Protein AF-N1VBP5-F1 (afdb_monomer)

Sequence (187 aa):
MIRQETLDELWDFSDPKGSEQRLRAADTNRFALPADRSELATQIARALGMQGRHEEALDLLGRIDDGGEPVVLVRLLVERGRVLLAAGRAEEAMPLFEDAAHLAAESGLDYLAADAMQMAAASDPYAAAEWAESGLAVVARSSDPLVQRWAPGFHLLLGRAMEDVGEDEAAAEQFRLAGEADGGSGR

Mean predicted aligned error: 3.52 Å

Organism: NCBI:txid1246476

Radius of gyration: 16.8 Å; Cα contacts (8 Å, |Δi|>4): 260; chains: 1; bounding box: 41×36×44 Å

Foldseek 3Di:
DDDPVVLVVLDDLVCLPSSLVSLVVVLPPPPDDLQRNLLSLLSNLLSCLSVVVLVVSVVSLVPRDNVPPLVSQLSSLQSNLSSCVSVVNLVVSQVSLVVSLVSCVVVVVLLSNLVSLLSNLVSDLVCVQVSLVVLVVSLVPDPDLSSLLSQLSSLQSNLVSCVVVPNNVSSVVSNVRSVVSVVVNPD

InterPro domains:
  IPR011990 Tetratricopeptide-like helical domain superfamily [G3DSA:1.25.40.10] (12-185)
  IPR011990 Tetratricopeptide-like helical domain superfamily [SSF48452] (35-181)

Structure (mmCIF, N/CA/C/O backbone):
data_AF-N1VBP5-F1
#
_entry.id   AF-N1VBP5-F1
#
loop_
_atom_site.group_PDB
_atom_site.id
_atom_site.type_symbol
_atom_site.label_atom_id
_atom_site.label_alt_id
_atom_site.label_comp_id
_atom_site.label_asym_id
_atom_site.label_entity_id
_atom_site.label_seq_id
_atom_site.pdbx_PDB_ins_code
_atom_site.Cartn_x
_atom_site.Cartn_y
_atom_site.Cartn_z
_atom_site.occupancy
_atom_site.B_iso_or_equiv
_atom_site.auth_seq_id
_atom_site.auth_comp_id
_atom_site.auth_asym_id
_atom_site.auth_atom_id
_atom_site.pdbx_PDB_model_num
ATOM 1 N N . MET A 1 1 ? 16.774 -4.552 -5.773 1.00 87.12 1 MET A N 1
ATOM 2 C CA . MET A 1 1 ? 15.559 -4.034 -5.141 1.00 87.12 1 MET A CA 1
ATOM 3 C C . MET A 1 1 ? 15.581 -2.529 -5.258 1.00 87.12 1 MET A C 1
ATOM 5 O O . MET A 1 1 ? 16.525 -1.909 -4.760 1.00 87.12 1 MET A O 1
ATOM 9 N N . ILE A 1 2 ? 14.612 -1.956 -5.971 1.00 90.44 2 ILE A N 1
ATOM 10 C CA . ILE A 1 2 ? 14.524 -0.506 -6.145 1.00 90.44 2 ILE A CA 1
ATOM 11 C C . ILE A 1 2 ? 14.156 0.122 -4.798 1.00 90.44 2 ILE A C 1
ATOM 13 O O . ILE A 1 2 ? 13.349 -0.411 -4.038 1.00 90.44 2 ILE A O 1
ATOM 17 N N . ARG A 1 3 ? 14.796 1.241 -4.452 1.00 92.12 3 ARG A N 1
ATOM 18 C CA . ARG A 1 3 ? 14.491 1.930 -3.193 1.00 92.12 3 ARG A CA 1
ATOM 19 C C . ARG A 1 3 ? 13.128 2.608 -3.287 1.00 92.12 3 ARG A C 1
ATOM 21 O O . ARG A 1 3 ? 12.785 3.133 -4.348 1.00 92.12 3 ARG A O 1
ATOM 28 N N . GLN A 1 4 ? 12.393 2.650 -2.176 1.00 93.81 4 GLN A N 1
ATOM 29 C CA . GLN A 1 4 ? 11.068 3.268 -2.134 1.00 93.81 4 GLN A CA 1
ATOM 30 C C . GLN A 1 4 ? 11.113 4.744 -2.549 1.00 93.81 4 GLN A C 1
ATOM 32 O O . GLN A 1 4 ? 10.282 5.161 -3.344 1.00 93.81 4 GLN A O 1
ATOM 37 N N . GLU A 1 5 ? 12.131 5.509 -2.143 1.00 94.38 5 GLU A N 1
ATOM 38 C CA . GLU A 1 5 ? 12.245 6.925 -2.523 1.00 94.38 5 GLU A CA 1
ATOM 39 C C . GLU A 1 5 ? 12.382 7.112 -4.038 1.00 94.38 5 GLU A C 1
ATOM 41 O O . GLU A 1 5 ? 11.849 8.058 -4.606 1.00 94.38 5 GLU A O 1
ATOM 46 N N . THR A 1 6 ? 13.080 6.193 -4.713 1.00 94.00 6 THR A N 1
ATOM 47 C CA . THR A 1 6 ? 13.214 6.233 -6.175 1.00 94.00 6 THR A CA 1
ATOM 48 C C . THR A 1 6 ? 11.884 5.936 -6.863 1.00 94.00 6 THR A C 1
ATOM 50 O O . THR A 1 6 ? 11.619 6.496 -7.921 1.00 94.00 6 THR A O 1
ATOM 53 N N . LEU A 1 7 ? 11.033 5.086 -6.280 1.00 94.94 7 LEU A N 1
ATOM 54 C CA . LEU A 1 7 ? 9.668 4.905 -6.775 1.00 94.94 7 LEU A CA 1
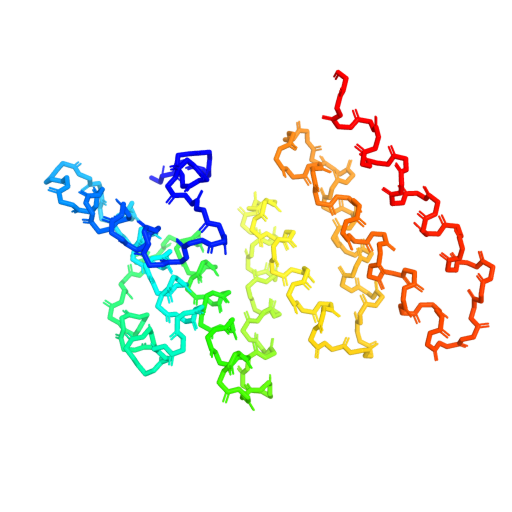ATOM 55 C C . LEU A 1 7 ? 8.815 6.150 -6.514 1.00 94.94 7 LEU A C 1
ATOM 57 O O . LEU A 1 7 ? 8.091 6.573 -7.412 1.00 94.94 7 LEU A O 1
ATOM 61 N N . ASP A 1 8 ? 8.931 6.761 -5.335 1.00 95.00 8 ASP A N 1
ATOM 62 C CA . ASP A 1 8 ? 8.177 7.964 -4.961 1.00 95.00 8 ASP A CA 1
ATOM 63 C C . ASP A 1 8 ? 8.462 9.140 -5.913 1.00 95.00 8 ASP A C 1
ATOM 65 O O . ASP A 1 8 ? 7.542 9.848 -6.318 1.00 95.00 8 ASP A O 1
ATOM 69 N N . GLU A 1 9 ? 9.713 9.311 -6.354 1.00 96.50 9 GLU A N 1
ATOM 70 C CA . GLU A 1 9 ? 10.111 10.322 -7.351 1.00 96.50 9 GLU A CA 1
ATOM 71 C C . GLU A 1 9 ? 9.430 10.139 -8.721 1.00 96.50 9 GLU A C 1
ATOM 73 O O . GLU A 1 9 ? 9.321 11.086 -9.505 1.00 96.50 9 GLU A O 1
ATOM 78 N N . LEU A 1 10 ? 8.968 8.925 -9.031 1.00 97.00 10 LEU A N 1
ATOM 79 C CA . LEU A 1 10 ? 8.276 8.613 -10.281 1.00 97.00 10 LEU A CA 1
ATOM 80 C C . LEU A 1 10 ? 6.768 8.852 -10.191 1.00 97.00 10 LEU A C 1
ATOM 82 O O . LEU A 1 10 ? 6.096 8.703 -11.215 1.00 97.00 10 LEU A O 1
ATOM 86 N N . TRP A 1 11 ? 6.241 9.260 -9.032 1.00 98.00 11 TRP A N 1
ATOM 87 C CA . TRP A 1 11 ? 4.812 9.432 -8.789 1.00 98.00 11 TRP A CA 1
ATOM 88 C C . TRP A 1 11 ? 4.358 10.893 -8.727 1.00 98.00 11 TRP A C 1
ATOM 90 O O . TRP A 1 11 ? 4.941 11.754 -8.082 1.00 98.00 11 TRP A O 1
ATOM 100 N N . ASP A 1 12 ? 3.225 11.131 -9.378 1.00 97.62 12 ASP A N 1
ATOM 101 C CA . ASP A 1 12 ? 2.310 12.243 -9.148 1.00 97.62 12 ASP A CA 1
ATOM 102 C C . ASP A 1 12 ? 0.904 11.636 -9.095 1.00 97.62 12 ASP A C 1
ATOM 104 O O . ASP A 1 12 ? 0.364 11.206 -10.117 1.00 97.62 12 ASP A O 1
ATOM 108 N N . PHE A 1 13 ? 0.320 11.551 -7.899 1.00 93.19 13 PHE A N 1
ATOM 109 C CA . PHE A 1 13 ? -0.996 10.935 -7.707 1.00 93.19 13 PHE A CA 1
ATOM 110 C C . PHE A 1 13 ? -2.142 11.752 -8.322 1.00 93.19 13 PHE A C 1
ATOM 112 O O . PHE A 1 13 ? -3.219 11.200 -8.545 1.00 93.19 13 PHE A O 1
ATOM 119 N N . SER A 1 14 ? -1.916 13.035 -8.632 1.00 97.12 14 SER A N 1
ATOM 120 C CA . SER A 1 14 ? -2.874 13.879 -9.356 1.00 97.12 14 SER A CA 1
ATOM 121 C C . SER A 1 14 ? -2.803 13.696 -10.878 1.00 97.12 14 SER A C 1
ATOM 123 O O . SER A 1 14 ? -3.774 13.985 -11.578 1.00 97.12 14 SER A O 1
ATOM 125 N N . ASP A 1 15 ? -1.698 13.134 -11.381 1.00 98.19 15 ASP A N 1
ATOM 126 C CA . ASP A 1 15 ? -1.502 12.751 -12.780 1.00 98.19 15 ASP A CA 1
ATOM 127 C C . ASP A 1 15 ? -1.050 11.279 -12.910 1.00 98.19 15 ASP A C 1
ATOM 129 O O . ASP A 1 15 ? 0.121 10.981 -13.199 1.00 98.19 15 ASP A O 1
ATOM 133 N N . PRO A 1 16 ? -1.977 10.312 -12.741 1.00 98.19 16 PRO A N 1
ATOM 134 C CA 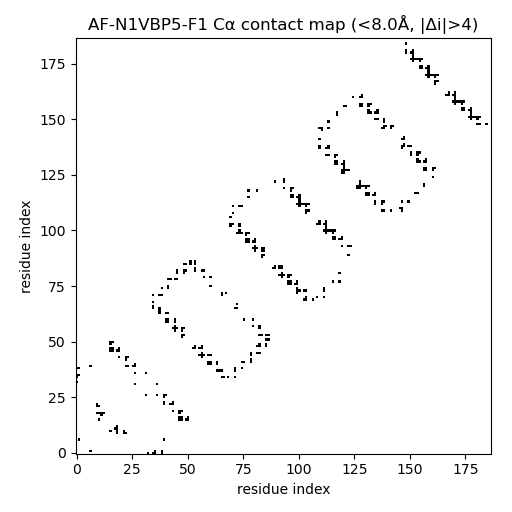. PRO A 1 16 ? -1.666 8.894 -12.914 1.00 98.19 16 PRO A CA 1
ATOM 135 C C . PRO A 1 16 ? -1.129 8.556 -14.310 1.00 98.19 16 PRO A C 1
ATOM 137 O O . PRO A 1 16 ? -0.300 7.659 -14.459 1.00 98.19 16 PRO A O 1
ATOM 140 N N . LYS A 1 17 ? -1.561 9.292 -15.342 1.00 98.56 17 LYS A N 1
ATOM 141 C CA . LYS A 1 17 ? -1.129 9.072 -16.725 1.00 98.56 17 LYS A CA 1
ATOM 142 C C . LYS A 1 17 ? 0.320 9.510 -16.941 1.00 98.56 17 LYS A C 1
ATOM 144 O O . LYS A 1 17 ? 1.087 8.779 -17.568 1.00 98.56 17 LYS A O 1
ATOM 149 N N . GLY A 1 18 ? 0.716 10.676 -16.436 1.00 98.44 18 GLY A N 1
ATOM 150 C CA . GLY A 1 18 ? 2.113 11.114 -16.466 1.00 98.44 18 GLY A CA 1
ATOM 151 C C . GLY A 1 18 ? 3.017 10.215 -15.625 1.00 98.44 18 GLY A C 1
ATOM 152 O O . GLY A 1 18 ? 4.141 9.919 -16.036 1.00 98.44 18 GLY A O 1
ATOM 153 N N . SER A 1 19 ? 2.513 9.708 -14.499 1.00 98.44 19 SER A N 1
ATOM 154 C CA . SER A 1 19 ? 3.231 8.736 -13.666 1.00 98.44 19 SER A CA 1
ATOM 155 C C . SER A 1 19 ? 3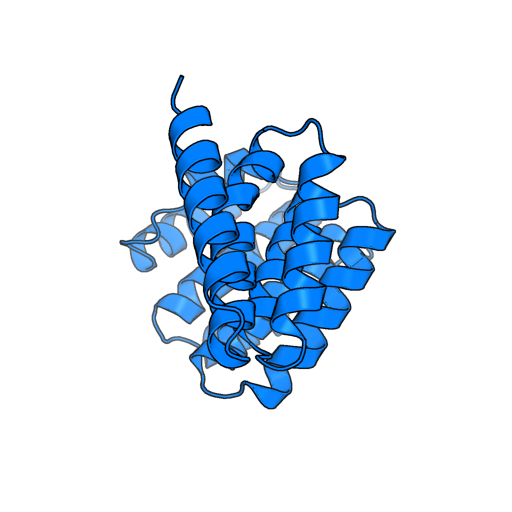.468 7.416 -14.393 1.00 98.44 19 SER A C 1
ATOM 157 O O . SER A 1 19 ? 4.601 6.943 -14.429 1.00 98.44 19 SER A O 1
ATOM 159 N N . GLU A 1 20 ? 2.460 6.876 -15.088 1.00 98.38 20 GLU A N 1
ATOM 160 C CA . GLU A 1 20 ? 2.638 5.701 -15.952 1.00 98.38 20 GLU A CA 1
ATOM 161 C C . GLU A 1 20 ? 3.760 5.920 -16.981 1.00 98.38 20 GLU A C 1
ATOM 163 O O . GLU A 1 20 ? 4.611 5.051 -17.168 1.00 98.38 20 GLU A O 1
ATOM 168 N N . GLN A 1 21 ? 3.796 7.085 -17.638 1.00 98.06 21 GLN A N 1
ATOM 169 C CA . GLN A 1 21 ? 4.827 7.394 -18.634 1.00 98.06 21 GLN A CA 1
ATOM 170 C C . GLN A 1 21 ? 6.233 7.425 -18.023 1.00 98.06 21 GLN A C 1
ATOM 172 O O . GLN A 1 21 ? 7.157 6.854 -18.604 1.00 98.06 21 GLN A O 1
ATOM 177 N N . ARG A 1 22 ? 6.397 8.047 -16.847 1.00 97.56 22 ARG A N 1
ATOM 178 C CA . ARG A 1 22 ? 7.673 8.081 -16.110 1.00 97.56 22 ARG A CA 1
ATOM 179 C C . ARG A 1 22 ? 8.125 6.681 -15.694 1.00 97.56 22 ARG A C 1
ATOM 181 O O . ARG A 1 22 ? 9.275 6.321 -15.935 1.00 97.56 22 ARG A O 1
ATOM 188 N N . LEU A 1 23 ? 7.215 5.875 -15.147 1.00 97.00 23 LEU A N 1
ATOM 189 C CA . LEU A 1 23 ? 7.488 4.498 -14.728 1.00 97.00 23 LEU A CA 1
ATOM 190 C C . LEU A 1 23 ? 7.900 3.611 -15.914 1.00 97.00 23 LEU A C 1
ATOM 192 O O . LEU A 1 23 ? 8.916 2.921 -15.849 1.00 97.00 23 LEU A O 1
ATOM 196 N N . ARG A 1 24 ? 7.176 3.682 -17.040 1.00 96.06 24 ARG A N 1
ATOM 197 C CA . ARG A 1 24 ? 7.541 2.951 -18.268 1.00 96.06 24 ARG A CA 1
ATOM 198 C C . ARG A 1 24 ? 8.878 3.406 -18.844 1.00 96.06 24 ARG A C 1
ATOM 200 O O . ARG A 1 24 ? 9.618 2.583 -19.372 1.00 96.06 24 ARG A O 1
ATOM 207 N N . ALA A 1 25 ? 9.202 4.695 -18.751 1.00 94.19 25 ALA A N 1
ATOM 208 C CA . ALA A 1 25 ? 10.506 5.192 -19.174 1.00 94.19 25 ALA A CA 1
ATOM 209 C C . ALA A 1 25 ? 11.635 4.619 -18.299 1.00 94.19 25 ALA A C 1
ATOM 211 O O . ALA A 1 25 ? 12.661 4.202 -18.839 1.00 94.19 25 ALA A O 1
ATOM 212 N N . ALA A 1 26 ? 11.436 4.527 -16.980 1.00 91.56 26 ALA A N 1
ATOM 213 C CA . ALA A 1 26 ? 12.402 3.922 -16.060 1.00 91.56 26 ALA A CA 1
ATOM 214 C C . ALA A 1 26 ? 12.642 2.424 -16.346 1.00 91.56 26 ALA A C 1
ATOM 216 O O . ALA A 1 26 ? 13.784 1.962 -16.277 1.00 91.56 26 ALA A O 1
ATOM 217 N N . ASP A 1 27 ? 11.606 1.690 -16.765 1.00 87.69 27 ASP A N 1
ATOM 218 C CA . ASP A 1 27 ? 11.688 0.263 -17.125 1.00 87.69 27 ASP A CA 1
ATOM 219 C C . ASP A 1 27 ? 12.519 -0.012 -18.401 1.00 87.69 27 ASP A C 1
ATOM 221 O O . ASP A 1 27 ? 12.976 -1.126 -18.652 1.00 87.69 27 ASP A O 1
ATOM 225 N N . THR A 1 28 ? 12.837 1.016 -19.198 1.00 86.19 28 THR A N 1
ATOM 226 C CA . THR A 1 28 ? 13.721 0.854 -20.371 1.00 86.19 28 THR A CA 1
ATOM 227 C C . THR A 1 28 ? 15.200 0.657 -20.013 1.00 86.19 28 THR A C 1
ATOM 229 O O . THR A 1 28 ? 16.034 0.408 -20.894 1.00 86.19 28 THR A O 1
ATOM 232 N N . ASN A 1 29 ? 15.562 0.736 -18.727 1.00 81.00 29 ASN A N 1
ATOM 233 C CA . ASN A 1 29 ? 16.928 0.513 -18.277 1.00 81.00 29 ASN A CA 1
ATOM 234 C C . ASN A 1 29 ? 17.346 -0.959 -18.449 1.00 81.00 29 ASN A C 1
ATOM 236 O O . ASN A 1 29 ? 17.064 -1.838 -17.630 1.00 81.00 29 ASN A O 1
ATOM 240 N N . ARG A 1 30 ? 18.128 -1.223 -19.502 1.00 73.25 30 ARG A N 1
ATOM 241 C CA . ARG A 1 30 ? 18.645 -2.564 -19.823 1.00 73.25 30 ARG A CA 1
ATOM 242 C C . ARG A 1 30 ? 19.507 -3.200 -18.726 1.00 73.25 30 ARG A C 1
ATOM 244 O O . ARG A 1 30 ? 19.705 -4.408 -18.772 1.00 73.25 30 ARG A O 1
ATOM 251 N N . PHE A 1 31 ? 20.019 -2.410 -17.782 1.00 77.50 31 PHE A N 1
ATOM 252 C CA . PHE A 1 31 ? 20.864 -2.879 -16.682 1.00 77.50 31 PHE A CA 1
ATOM 253 C C . PHE A 1 31 ? 20.102 -3.093 -15.368 1.00 77.50 31 PHE A C 1
ATOM 255 O O . PHE A 1 31 ? 20.720 -3.508 -14.391 1.00 77.50 31 PHE A O 1
ATOM 262 N N . ALA A 1 32 ? 18.794 -2.815 -15.328 1.00 81.69 32 ALA A N 1
ATOM 263 C CA . ALA A 1 32 ? 17.973 -3.093 -14.155 1.00 81.69 32 ALA A CA 1
ATOM 264 C C . ALA A 1 32 ? 17.955 -4.597 -13.843 1.00 81.69 32 ALA A C 1
ATOM 266 O O . ALA A 1 32 ? 17.882 -5.426 -14.760 1.00 81.69 32 ALA A O 1
ATOM 267 N N . LEU A 1 33 ? 18.013 -4.934 -12.553 1.00 88.19 33 LEU A N 1
ATOM 268 C CA . LEU A 1 33 ? 17.871 -6.313 -12.096 1.00 88.19 33 LEU A CA 1
ATOM 269 C C . LEU A 1 33 ? 16.437 -6.807 -12.361 1.00 88.19 33 LEU A C 1
ATOM 271 O O . LEU A 1 33 ? 15.516 -5.988 -12.389 1.00 88.19 33 LEU A O 1
ATOM 275 N N . PRO A 1 34 ? 16.213 -8.125 -12.523 1.00 90.25 34 PRO A N 1
ATOM 276 C CA . PRO A 1 34 ? 14.870 -8.669 -12.736 1.00 90.25 34 PRO A CA 1
ATOM 277 C C . PRO A 1 34 ? 13.856 -8.221 -11.674 1.00 90.25 34 PRO A C 1
ATOM 279 O O . PRO A 1 34 ? 12.788 -7.740 -12.035 1.00 90.25 34 PRO A O 1
ATOM 282 N N . ALA A 1 35 ? 14.227 -8.273 -10.390 1.00 92.19 35 ALA A N 1
ATOM 283 C CA . ALA A 1 35 ? 13.363 -7.831 -9.295 1.00 92.19 35 ALA A CA 1
ATOM 284 C C . ALA A 1 35 ? 12.993 -6.338 -9.396 1.00 92.19 35 ALA A C 1
ATOM 286 O O . ALA A 1 35 ? 11.830 -5.993 -9.226 1.00 92.19 35 ALA A O 1
ATOM 287 N N . ASP A 1 36 ? 13.939 -5.466 -9.772 1.00 93.56 36 ASP A N 1
ATOM 288 C CA . ASP A 1 36 ? 13.666 -4.029 -9.942 1.00 93.56 36 ASP A CA 1
ATOM 289 C C . ASP A 1 36 ? 12.632 -3.787 -11.053 1.00 93.56 36 ASP A C 1
ATOM 291 O O . ASP A 1 36 ? 11.769 -2.917 -10.929 1.00 93.56 36 ASP A O 1
ATOM 295 N N . ARG A 1 37 ? 12.695 -4.572 -12.140 1.00 94.19 37 ARG A N 1
ATOM 296 C CA . ARG A 1 37 ? 11.695 -4.514 -13.218 1.00 94.19 37 ARG A CA 1
ATOM 297 C C . ARG A 1 37 ? 10.335 -5.010 -12.750 1.00 94.19 37 ARG A C 1
ATOM 299 O O . ARG A 1 37 ? 9.329 -4.383 -13.067 1.00 94.19 37 ARG A O 1
ATOM 306 N N . SER A 1 38 ? 10.297 -6.100 -11.985 1.00 96.50 38 SER A N 1
ATOM 307 C CA . SER A 1 38 ? 9.049 -6.614 -11.418 1.00 96.50 38 SER A CA 1
ATOM 308 C C . SER A 1 38 ? 8.394 -5.590 -10.487 1.00 96.50 38 SER A C 1
ATOM 310 O O . SER A 1 38 ? 7.196 -5.343 -10.605 1.00 96.50 38 SER A O 1
ATOM 312 N N . GLU A 1 39 ? 9.166 -4.917 -9.630 1.00 96.81 39 GLU A N 1
ATOM 313 C CA . GLU A 1 39 ? 8.654 -3.832 -8.784 1.00 96.81 39 GLU A CA 1
ATOM 314 C C . GLU A 1 39 ? 8.160 -2.627 -9.591 1.00 96.81 39 GLU A C 1
ATOM 316 O O . GLU A 1 39 ? 7.081 -2.107 -9.314 1.00 96.81 39 GLU A O 1
ATOM 321 N N . LEU A 1 40 ? 8.895 -2.187 -10.619 1.00 96.81 40 LEU A N 1
ATOM 322 C CA . LEU A 1 40 ? 8.427 -1.120 -11.513 1.00 96.81 40 LEU A CA 1
ATOM 323 C C . LEU A 1 40 ? 7.122 -1.511 -12.219 1.00 96.81 40 LEU A C 1
ATOM 325 O O . LEU A 1 40 ? 6.214 -0.687 -12.345 1.00 96.81 40 LEU A O 1
ATOM 329 N N . ALA A 1 41 ? 6.993 -2.769 -12.638 1.00 97.75 41 ALA A N 1
ATOM 330 C CA . ALA A 1 41 ? 5.790 -3.275 -13.282 1.00 97.75 41 ALA A CA 1
ATOM 331 C C . ALA A 1 41 ? 4.566 -3.259 -12.347 1.00 97.75 41 ALA A C 1
ATOM 333 O O . ALA A 1 41 ? 3.470 -2.936 -12.814 1.00 97.75 41 ALA A O 1
ATOM 334 N N . THR A 1 42 ? 4.726 -3.509 -11.037 1.00 98.38 42 THR A N 1
ATOM 335 C CA . THR A 1 42 ? 3.607 -3.351 -10.084 1.00 98.38 42 THR A CA 1
ATOM 336 C C . THR A 1 42 ? 3.157 -1.891 -9.992 1.00 98.38 42 THR A C 1
ATOM 338 O O . THR A 1 42 ? 1.959 -1.608 -10.007 1.00 98.38 42 THR A O 1
ATOM 341 N N . GLN A 1 43 ? 4.098 -0.942 -10.005 1.00 98.25 43 GLN A N 1
ATOM 342 C CA . GLN A 1 43 ? 3.777 0.488 -9.976 1.00 98.25 43 GLN A CA 1
ATOM 343 C C . GLN A 1 43 ? 3.102 0.961 -11.271 1.00 98.25 43 GLN A C 1
ATOM 345 O O . GLN A 1 43 ? 2.157 1.750 -11.226 1.00 98.25 43 GLN A O 1
ATOM 350 N N . ILE A 1 44 ? 3.513 0.436 -12.431 1.00 98.50 44 ILE A N 1
ATOM 351 C CA . ILE A 1 44 ? 2.815 0.680 -13.703 1.00 98.50 44 ILE A CA 1
ATOM 352 C C . ILE A 1 44 ? 1.366 0.184 -13.606 1.00 98.50 44 ILE A C 1
ATOM 354 O O . ILE A 1 44 ? 0.448 0.906 -13.992 1.00 98.50 44 ILE A O 1
ATOM 358 N N . ALA A 1 45 ? 1.138 -1.010 -13.053 1.00 98.62 45 ALA A N 1
ATOM 359 C CA . ALA A 1 45 ? -0.211 -1.540 -12.867 1.00 98.62 45 ALA A CA 1
ATOM 360 C C . ALA A 1 45 ? -1.067 -0.672 -11.933 1.00 98.62 45 ALA A C 1
ATOM 362 O O . ALA A 1 45 ? -2.231 -0.415 -12.245 1.00 98.62 45 ALA A O 1
ATOM 363 N N . ARG A 1 46 ? -0.494 -0.140 -10.846 1.00 98.31 46 ARG A N 1
ATOM 364 C CA . ARG A 1 46 ? -1.177 0.835 -9.981 1.00 98.31 46 ARG A CA 1
ATOM 365 C C . ARG A 1 46 ? -1.633 2.063 -10.769 1.00 98.31 46 ARG A C 1
ATOM 367 O O . ARG A 1 46 ? -2.787 2.477 -10.659 1.00 98.31 46 ARG A O 1
ATOM 374 N N . ALA A 1 47 ? -0.752 2.619 -11.603 1.00 98.56 47 ALA A N 1
ATOM 375 C CA . ALA A 1 47 ? -1.053 3.803 -12.407 1.00 98.56 47 ALA A CA 1
ATOM 376 C C . ALA A 1 47 ? -2.151 3.529 -13.446 1.00 98.56 47 ALA A C 1
ATOM 378 O O . ALA A 1 47 ? -2.998 4.386 -13.696 1.00 98.56 47 ALA A O 1
ATOM 379 N N . LEU A 1 48 ? -2.162 2.328 -14.031 1.00 98.69 48 LEU A N 1
ATOM 380 C CA . LEU A 1 48 ? -3.229 1.859 -14.918 1.00 98.69 48 LEU A CA 1
ATOM 381 C C . LEU A 1 48 ? -4.567 1.733 -14.175 1.00 98.69 48 LEU A C 1
ATOM 383 O O . LEU A 1 48 ? -5.589 2.215 -14.666 1.00 98.69 48 LEU A O 1
ATOM 387 N N . GLY A 1 49 ? -4.556 1.144 -12.976 1.00 98.19 49 GLY A N 1
ATOM 388 C CA . GLY A 1 49 ? -5.736 1.007 -12.125 1.00 98.19 49 GLY A CA 1
ATOM 389 C C . GLY A 1 49 ? -6.376 2.354 -11.791 1.00 98.19 49 GLY A C 1
ATOM 390 O O . GLY A 1 49 ? -7.570 2.534 -11.998 1.00 98.19 49 GLY A O 1
ATOM 391 N N . MET A 1 50 ? -5.572 3.343 -11.392 1.00 97.62 50 MET A N 1
ATOM 392 C CA . MET A 1 50 ? -6.045 4.710 -11.122 1.00 97.62 50 MET A CA 1
ATOM 393 C C . MET A 1 50 ? -6.634 5.419 -12.356 1.00 97.62 50 MET A C 1
ATOM 395 O O . MET A 1 50 ? -7.411 6.358 -12.212 1.00 97.62 50 MET A O 1
ATOM 399 N N . GLN A 1 51 ? -6.287 4.981 -13.570 1.00 98.25 51 GLN A N 1
ATOM 400 C CA . GLN A 1 51 ? -6.872 5.475 -14.824 1.00 98.25 51 GLN A CA 1
ATOM 401 C C . GLN A 1 51 ? -8.154 4.724 -15.232 1.00 98.25 51 GLN A C 1
ATOM 403 O O . GLN A 1 51 ? -8.680 4.968 -16.318 1.00 98.25 51 GLN A O 1
ATOM 408 N N . GLY A 1 52 ? -8.639 3.780 -14.420 1.00 98.00 52 GLY A N 1
ATOM 409 C CA . GLY A 1 52 ? -9.779 2.924 -14.755 1.00 98.00 52 GLY A CA 1
ATOM 410 C C . GLY A 1 52 ? -9.447 1.785 -15.727 1.00 98.00 52 GLY A C 1
ATOM 411 O O . GLY A 1 52 ? -10.343 1.067 -16.168 1.00 98.00 52 GLY A O 1
ATOM 412 N N . ARG A 1 53 ? -8.167 1.583 -16.076 1.00 98.62 53 ARG A N 1
ATOM 413 C CA . ARG A 1 53 ? -7.697 0.526 -16.995 1.00 98.62 53 ARG A CA 1
ATOM 414 C C . ARG A 1 53 ? -7.467 -0.781 -16.230 1.00 98.62 53 ARG A C 1
ATOM 416 O O . ARG A 1 53 ? -6.374 -1.342 -16.246 1.00 98.62 53 ARG A O 1
ATOM 423 N N . HIS A 1 54 ? -8.498 -1.245 -15.522 1.00 98.56 54 HIS A N 1
ATOM 424 C CA . HIS A 1 54 ? -8.388 -2.342 -14.554 1.00 98.56 54 HIS A CA 1
ATOM 425 C C . HIS A 1 54 ? -7.977 -3.675 -15.192 1.00 98.56 54 HIS A C 1
ATOM 427 O O . HIS A 1 54 ? -7.102 -4.352 -14.664 1.00 98.56 54 HIS A O 1
ATOM 433 N N . GLU A 1 55 ? -8.564 -4.042 -16.336 1.00 98.44 55 GLU A N 1
ATOM 434 C CA . GLU A 1 55 ? -8.224 -5.294 -17.031 1.00 98.44 55 GLU A CA 1
ATOM 435 C C . GLU A 1 55 ? -6.754 -5.316 -17.457 1.00 98.44 55 GLU A C 1
ATOM 437 O O . GLU A 1 55 ? -6.051 -6.283 -17.192 1.00 98.44 55 GLU A O 1
ATOM 442 N N . GLU A 1 56 ? -6.257 -4.216 -18.028 1.00 98.62 56 GLU A N 1
ATOM 443 C CA . GLU A 1 56 ? -4.853 -4.093 -18.428 1.00 98.62 56 GLU A CA 1
ATOM 444 C C . GLU A 1 56 ? -3.901 -4.174 -17.228 1.00 98.62 56 GLU A C 1
ATOM 446 O O . GLU A 1 56 ? -2.846 -4.805 -17.308 1.00 98.62 56 GLU A O 1
ATOM 451 N N . ALA A 1 57 ? -4.279 -3.555 -16.107 1.00 98.75 57 ALA A N 1
ATOM 452 C CA . ALA A 1 57 ? -3.514 -3.618 -14.870 1.00 98.75 57 ALA A CA 1
ATOM 453 C C . ALA A 1 57 ? -3.446 -5.052 -14.316 1.00 98.75 57 ALA A C 1
ATOM 455 O O . ALA A 1 57 ? -2.361 -5.519 -13.971 1.00 98.75 57 ALA A O 1
ATOM 456 N N . LEU A 1 58 ? -4.573 -5.773 -14.274 1.00 98.75 58 LEU A N 1
ATOM 457 C CA . LEU A 1 58 ? -4.623 -7.169 -13.822 1.00 98.75 58 LEU A CA 1
ATOM 458 C C . LEU A 1 58 ? -3.827 -8.097 -14.744 1.00 98.75 58 LEU A C 1
ATOM 460 O O . LEU A 1 58 ? -3.083 -8.947 -14.257 1.00 98.75 58 LEU A O 1
ATOM 464 N N . ASP A 1 59 ? -3.927 -7.897 -16.057 1.00 98.62 59 ASP A N 1
ATOM 465 C CA . ASP A 1 59 ? -3.150 -8.623 -17.062 1.00 98.62 59 ASP A CA 1
ATOM 466 C C . ASP A 1 59 ? -1.643 -8.427 -16.878 1.00 98.62 59 ASP A C 1
ATOM 468 O O . ASP A 1 59 ? -0.869 -9.379 -16.993 1.00 98.62 59 ASP A O 1
ATOM 472 N N . LEU A 1 60 ? -1.211 -7.192 -16.603 1.00 98.50 60 LEU A N 1
ATOM 473 C CA . LEU A 1 60 ? 0.187 -6.891 -16.314 1.00 98.50 60 LEU A CA 1
ATOM 474 C C . LEU A 1 60 ? 0.632 -7.587 -15.024 1.00 98.50 60 LEU A C 1
ATOM 476 O O . LEU A 1 60 ? 1.624 -8.312 -15.046 1.00 98.50 60 LEU A O 1
ATOM 480 N N . LEU A 1 61 ? -0.130 -7.439 -13.936 1.00 98.62 61 LEU A N 1
ATOM 481 C CA . LEU A 1 61 ? 0.154 -8.077 -12.644 1.00 98.62 61 LEU A CA 1
ATOM 482 C C . LEU A 1 61 ? 0.176 -9.608 -12.730 1.00 98.62 61 LEU A C 1
ATOM 484 O O . LEU A 1 61 ? 0.866 -10.251 -11.949 1.00 98.62 61 LEU A O 1
ATOM 488 N N . GLY A 1 62 ? -0.587 -10.211 -13.642 1.00 98.19 62 GLY A N 1
ATOM 489 C CA . GLY A 1 62 ? -0.601 -11.658 -13.869 1.00 98.19 62 GLY A CA 1
ATOM 490 C C . GLY A 1 62 ? 0.640 -12.200 -14.587 1.00 98.19 62 GLY A C 1
ATOM 491 O O . GLY A 1 62 ? 0.850 -13.410 -14.590 1.00 98.19 62 GLY A O 1
ATOM 492 N N . ARG A 1 63 ? 1.455 -11.332 -15.201 1.00 97.50 63 ARG A N 1
ATOM 493 C CA . ARG A 1 63 ? 2.669 -11.711 -15.950 1.00 97.50 63 ARG A CA 1
ATOM 494 C C . ARG A 1 63 ? 3.967 -11.443 -15.192 1.00 97.50 63 ARG A C 1
ATOM 496 O O . ARG A 1 63 ? 5.028 -11.809 -15.690 1.00 97.50 63 ARG A O 1
ATOM 503 N N . ILE A 1 64 ? 3.898 -10.763 -14.051 1.00 97.56 64 ILE A N 1
ATOM 504 C CA . ILE A 1 64 ? 5.076 -10.454 -13.243 1.00 97.56 64 ILE A CA 1
ATOM 505 C C . ILE A 1 64 ? 5.528 -11.728 -12.528 1.00 97.56 64 ILE A C 1
ATOM 507 O O . ILE A 1 64 ? 4.729 -12.401 -11.883 1.00 97.56 64 ILE A O 1
ATOM 511 N N . ASP A 1 65 ? 6.817 -12.024 -12.651 1.00 94.81 65 ASP A N 1
ATOM 512 C CA . ASP A 1 65 ? 7.504 -13.058 -11.884 1.00 94.81 65 ASP A CA 1
ATOM 513 C C . ASP A 1 65 ? 8.092 -12.419 -10.621 1.00 94.81 65 ASP A C 1
ATOM 515 O O . ASP A 1 65 ? 8.842 -11.437 -10.709 1.00 94.81 65 ASP A O 1
ATOM 519 N N . ASP A 1 66 ? 7.726 -12.939 -9.449 1.00 92.62 66 ASP A N 1
ATOM 520 C CA . ASP A 1 66 ? 8.282 -12.489 -8.174 1.00 92.62 66 ASP A CA 1
ATOM 521 C C . ASP A 1 66 ? 9.698 -13.018 -7.926 1.00 92.62 66 ASP A C 1
ATOM 523 O O . ASP A 1 66 ? 10.423 -12.454 -7.109 1.00 92.62 66 ASP A O 1
ATOM 527 N N . GLY A 1 67 ? 10.126 -14.060 -8.648 1.00 92.25 67 GLY A N 1
ATOM 528 C CA . GLY A 1 67 ? 11.471 -14.620 -8.537 1.00 92.25 67 GLY A CA 1
ATOM 529 C C . GLY A 1 67 ? 11.812 -15.168 -7.147 1.00 92.25 67 GLY A C 1
ATOM 530 O O . GLY A 1 67 ? 12.990 -15.386 -6.865 1.00 92.25 67 GLY A O 1
ATOM 531 N N . GLY A 1 68 ? 10.816 -15.382 -6.280 1.00 93.88 68 GLY A N 1
ATOM 532 C CA . GLY A 1 68 ? 10.998 -15.739 -4.876 1.00 93.88 68 GLY A CA 1
ATOM 533 C C . GLY A 1 68 ? 11.358 -14.562 -3.963 1.00 93.88 68 GLY A C 1
ATOM 534 O O . GLY A 1 68 ? 11.732 -14.798 -2.816 1.00 93.88 68 GLY A O 1
ATOM 535 N N . GLU A 1 69 ? 11.265 -13.316 -4.438 1.00 96.81 69 GLU A N 1
ATOM 536 C CA . GLU A 1 69 ? 11.570 -12.113 -3.660 1.00 96.81 69 GLU A CA 1
ATOM 537 C C . GLU A 1 69 ? 10.314 -11.630 -2.902 1.00 96.81 69 GLU A C 1
ATOM 539 O O . GLU A 1 69 ? 9.370 -11.136 -3.533 1.00 96.81 69 GLU A O 1
ATOM 544 N N . PRO A 1 70 ? 10.271 -11.695 -1.550 1.00 97.69 70 PRO A N 1
ATOM 545 C CA . PRO A 1 70 ? 9.054 -11.408 -0.775 1.00 97.69 70 PRO A CA 1
ATOM 546 C C . PRO A 1 70 ? 8.468 -10.023 -1.041 1.00 97.69 70 PRO A C 1
ATOM 548 O O . PRO A 1 70 ? 7.268 -9.832 -1.162 1.00 97.69 70 PRO A O 1
ATOM 551 N N . VAL A 1 71 ? 9.341 -9.046 -1.196 1.00 97.38 71 VAL A N 1
ATOM 552 C CA . VAL A 1 71 ? 9.046 -7.658 -1.538 1.00 97.38 71 VAL A CA 1
ATOM 553 C C . VAL A 1 71 ? 8.323 -7.477 -2.878 1.00 97.38 71 VAL A C 1
ATOM 555 O O . VAL A 1 71 ? 7.411 -6.652 -2.964 1.00 97.38 71 VAL A O 1
ATOM 558 N N . VAL A 1 72 ? 8.655 -8.264 -3.906 1.00 98.19 72 VAL A N 1
ATOM 559 C CA . VAL A 1 72 ? 7.919 -8.237 -5.178 1.00 98.19 72 VAL A CA 1
ATOM 560 C C . VAL A 1 72 ? 6.536 -8.849 -4.979 1.00 98.19 72 VAL A C 1
ATOM 562 O O . VAL A 1 72 ? 5.542 -8.263 -5.411 1.00 98.19 72 VAL A O 1
ATOM 565 N N . LEU A 1 73 ? 6.460 -9.982 -4.274 1.00 98.50 73 LEU A N 1
ATOM 566 C CA . LEU A 1 73 ? 5.201 -10.667 -3.988 1.00 98.50 73 LEU A CA 1
ATOM 567 C C . LEU A 1 73 ? 4.239 -9.797 -3.164 1.00 98.50 73 LEU A C 1
ATOM 569 O O . LEU A 1 73 ? 3.071 -9.669 -3.522 1.00 98.50 73 LEU A O 1
ATOM 573 N N . VAL A 1 74 ? 4.726 -9.123 -2.121 1.00 98.75 74 VAL A N 1
ATOM 574 C CA . VAL A 1 74 ? 3.924 -8.184 -1.324 1.00 98.75 74 VAL A CA 1
ATOM 575 C C . VAL A 1 74 ? 3.372 -7.065 -2.207 1.00 98.75 74 VAL A C 1
ATOM 577 O O . VAL A 1 74 ? 2.169 -6.812 -2.190 1.00 98.75 74 VAL A O 1
ATOM 580 N N . ARG A 1 75 ? 4.206 -6.426 -3.042 1.00 98.50 75 ARG A N 1
ATOM 581 C CA . ARG A 1 75 ? 3.719 -5.395 -3.974 1.00 98.50 75 ARG A CA 1
ATOM 582 C C . ARG A 1 75 ? 2.683 -5.955 -4.950 1.00 98.50 75 ARG A C 1
ATOM 584 O O . ARG A 1 75 ? 1.697 -5.283 -5.225 1.00 98.50 75 ARG A O 1
ATOM 591 N N . LEU A 1 76 ? 2.871 -7.171 -5.463 1.00 98.62 76 LEU A N 1
ATOM 592 C CA . LEU A 1 76 ? 1.894 -7.806 -6.352 1.00 98.62 76 LEU A CA 1
ATOM 593 C C . LEU A 1 76 ? 0.529 -7.959 -5.690 1.00 98.62 76 LEU A C 1
ATOM 595 O O . LEU A 1 76 ? -0.481 -7.616 -6.305 1.00 98.62 76 LEU A O 1
ATOM 599 N N . LEU A 1 77 ? 0.508 -8.458 -4.455 1.00 98.81 77 LEU A N 1
ATOM 600 C CA . LEU A 1 77 ? -0.715 -8.652 -3.684 1.00 98.81 77 LEU A CA 1
ATOM 601 C C . LEU A 1 77 ? -1.422 -7.316 -3.434 1.00 98.81 77 LEU A C 1
ATOM 603 O O . LEU A 1 77 ? -2.596 -7.177 -3.783 1.00 98.81 77 LEU A O 1
ATOM 607 N N . VAL A 1 78 ? -0.697 -6.308 -2.937 1.00 98.69 78 VAL A N 1
ATOM 608 C CA . VAL A 1 78 ? -1.276 -4.988 -2.648 1.00 98.69 78 VAL A CA 1
ATOM 609 C C . VAL A 1 78 ? -1.801 -4.317 -3.919 1.00 98.69 78 VAL A C 1
ATOM 611 O O . VAL A 1 78 ? -2.942 -3.854 -3.943 1.00 98.69 78 VAL A O 1
ATOM 614 N N . GLU A 1 79 ? -1.020 -4.266 -5.002 1.00 98.75 79 GLU A N 1
ATOM 615 C CA . GLU A 1 79 ? -1.469 -3.585 -6.222 1.00 98.75 79 GLU A CA 1
ATOM 616 C C . GLU A 1 79 ? -2.614 -4.335 -6.914 1.00 98.75 79 GLU A C 1
ATOM 618 O O . GLU A 1 79 ? -3.536 -3.704 -7.438 1.00 98.75 79 GLU A O 1
ATOM 623 N N . ARG A 1 80 ? -2.631 -5.674 -6.862 1.00 98.81 80 ARG A N 1
ATOM 624 C CA . ARG A 1 80 ? -3.778 -6.461 -7.336 1.00 98.81 80 ARG A CA 1
ATOM 625 C C . ARG A 1 80 ? -5.024 -6.166 -6.510 1.00 98.81 80 ARG A C 1
ATOM 627 O O . ARG A 1 80 ? -6.076 -5.921 -7.100 1.00 98.81 80 ARG A O 1
ATOM 634 N N . GLY A 1 81 ? -4.898 -6.118 -5.185 1.00 98.56 81 GLY A N 1
ATOM 635 C CA . GLY A 1 81 ? -5.982 -5.722 -4.290 1.00 98.56 81 GLY A CA 1
ATOM 636 C C . GLY A 1 81 ? -6.520 -4.330 -4.626 1.00 98.56 81 GLY A C 1
ATOM 637 O O . GLY A 1 81 ? -7.725 -4.167 -4.800 1.00 98.56 81 GLY A O 1
ATOM 638 N N . ARG A 1 82 ? -5.650 -3.329 -4.830 1.00 98.38 82 ARG A N 1
ATOM 639 C CA . ARG A 1 82 ? -6.074 -1.967 -5.216 1.00 98.38 82 ARG A CA 1
ATOM 640 C C . ARG A 1 82 ? -6.855 -1.933 -6.520 1.00 98.38 82 ARG A C 1
ATOM 642 O O . ARG A 1 82 ? -7.880 -1.259 -6.597 1.00 98.38 82 ARG A O 1
ATOM 649 N N . VAL A 1 83 ? -6.381 -2.643 -7.543 1.00 98.50 83 VAL A N 1
ATOM 650 C CA . VAL A 1 83 ? -7.055 -2.689 -8.847 1.00 98.50 83 VAL A CA 1
ATOM 651 C C . VAL A 1 83 ? -8.416 -3.379 -8.735 1.00 98.50 83 VAL A C 1
ATOM 653 O O . VAL A 1 83 ? -9.387 -2.902 -9.318 1.00 98.50 83 VAL A O 1
ATOM 656 N N . LEU A 1 84 ? -8.511 -4.469 -7.968 1.00 98.25 84 LEU A N 1
ATOM 657 C CA . LEU A 1 84 ? -9.777 -5.163 -7.712 1.00 98.25 84 LEU A CA 1
ATOM 658 C C . LEU A 1 84 ? -10.760 -4.278 -6.943 1.00 98.25 84 LEU A C 1
ATOM 660 O O . LEU A 1 84 ? -11.921 -4.173 -7.340 1.00 98.25 84 LEU A O 1
ATOM 664 N N . LEU A 1 85 ? -10.291 -3.586 -5.905 1.00 96.69 85 LEU A N 1
ATOM 665 C CA . LEU A 1 85 ? -11.101 -2.653 -5.128 1.00 96.69 85 LEU A CA 1
ATOM 666 C C . LEU A 1 85 ? -11.639 -1.517 -6.012 1.00 96.69 85 LEU A C 1
ATOM 668 O O . LEU A 1 85 ? -12.841 -1.258 -6.014 1.00 96.69 85 LEU A O 1
ATOM 672 N N . ALA A 1 86 ? -10.783 -0.904 -6.837 1.00 95.50 86 ALA A N 1
ATOM 673 C CA . ALA A 1 86 ? -11.180 0.128 -7.800 1.00 95.50 86 ALA A CA 1
ATOM 674 C C . ALA A 1 86 ? -12.172 -0.387 -8.864 1.00 95.50 86 ALA A C 1
ATOM 676 O O . ALA A 1 86 ? -13.027 0.361 -9.338 1.00 95.50 86 ALA A O 1
ATOM 677 N N . ALA A 1 87 ? -12.105 -1.676 -9.202 1.00 96.06 87 ALA A N 1
ATOM 678 C CA . ALA A 1 87 ? -13.054 -2.348 -10.087 1.00 96.06 87 ALA A CA 1
ATOM 679 C C . ALA A 1 87 ? -14.364 -2.779 -9.391 1.00 96.06 87 ALA A C 1
ATOM 681 O O . ALA A 1 87 ? -15.196 -3.427 -10.027 1.00 96.06 87 ALA A O 1
ATOM 682 N N . GLY A 1 88 ? -14.562 -2.451 -8.108 1.00 95.19 88 GLY A N 1
ATOM 683 C CA . GLY A 1 88 ? -15.755 -2.818 -7.338 1.00 95.19 88 GLY A CA 1
ATOM 684 C C . GLY A 1 88 ? -15.772 -4.268 -6.840 1.00 95.19 88 GLY A C 1
ATOM 685 O O . GLY A 1 88 ? -16.829 -4.773 -6.473 1.00 95.19 88 GLY A O 1
ATOM 686 N N . ARG A 1 89 ? -14.621 -4.949 -6.824 1.00 96.75 89 ARG A N 1
ATOM 687 C CA . ARG A 1 89 ? -14.458 -6.361 -6.429 1.00 96.75 89 ARG A CA 1
ATOM 688 C C . ARG A 1 89 ? -13.829 -6.469 -5.036 1.00 96.75 89 ARG A C 1
ATOM 690 O O . ARG A 1 89 ? -12.797 -7.111 -4.858 1.00 96.75 89 ARG A O 1
ATOM 697 N N . ALA A 1 90 ? -14.435 -5.798 -4.056 1.00 94.00 90 ALA A N 1
ATOM 698 C CA . ALA A 1 90 ? -13.889 -5.670 -2.700 1.00 94.00 90 ALA A CA 1
ATOM 699 C C . ALA A 1 90 ? -13.677 -7.026 -1.998 1.00 94.00 90 ALA A C 1
ATOM 701 O O . ALA A 1 90 ? -12.632 -7.232 -1.388 1.00 94.00 90 ALA A O 1
ATOM 702 N N . GLU A 1 91 ? -14.611 -7.971 -2.157 1.00 94.56 91 GLU A N 1
ATOM 703 C CA . GLU A 1 91 ? -14.510 -9.319 -1.568 1.00 94.56 91 GLU A CA 1
ATOM 704 C C . GLU A 1 91 ? -13.266 -10.087 -2.048 1.00 94.56 91 GLU A C 1
ATOM 706 O O . GLU A 1 91 ? -12.673 -10.845 -1.289 1.00 94.56 91 GLU A O 1
ATOM 711 N N . GLU A 1 92 ? -12.834 -9.868 -3.293 1.00 96.75 92 GLU A N 1
ATOM 712 C CA . GLU A 1 92 ? -11.627 -10.497 -3.844 1.00 96.75 92 GLU A CA 1
ATOM 713 C C . GLU A 1 92 ? -10.347 -9.738 -3.478 1.00 96.75 92 GLU A C 1
ATOM 715 O O . GLU A 1 92 ? -9.267 -10.324 -3.449 1.00 96.75 92 GLU A O 1
ATOM 720 N N . ALA A 1 93 ? -10.453 -8.432 -3.219 1.00 97.56 93 ALA A N 1
ATOM 721 C CA . ALA A 1 93 ? -9.325 -7.599 -2.821 1.00 97.56 93 ALA A CA 1
ATOM 722 C C . ALA A 1 93 ? -8.891 -7.874 -1.376 1.00 97.56 93 ALA A C 1
ATOM 724 O O . ALA A 1 93 ? -7.695 -7.891 -1.100 1.00 97.56 93 ALA A O 1
ATOM 725 N N . MET A 1 94 ? -9.856 -8.105 -0.480 1.00 95.50 94 MET A N 1
ATOM 726 C CA . MET A 1 94 ? -9.619 -8.247 0.956 1.00 95.50 94 MET A CA 1
ATOM 727 C C . MET A 1 94 ? -8.526 -9.263 1.323 1.00 95.50 94 MET A C 1
ATOM 729 O O . MET A 1 94 ? -7.519 -8.844 1.897 1.00 95.50 94 MET A O 1
ATOM 733 N N . PRO A 1 95 ? -8.639 -10.555 0.946 1.00 97.44 95 PRO A N 1
ATOM 734 C CA . PRO A 1 95 ? -7.638 -11.548 1.336 1.00 97.44 95 PRO A CA 1
ATOM 735 C C . PRO A 1 95 ? -6.235 -11.206 0.816 1.00 97.44 95 PRO A C 1
ATOM 737 O O . PRO A 1 95 ? -5.244 -11.562 1.441 1.00 97.44 95 PRO A O 1
ATOM 740 N N . LEU A 1 96 ? -6.121 -10.459 -0.291 1.00 98.56 96 LEU A N 1
ATOM 741 C CA . LEU A 1 96 ? -4.821 -10.037 -0.817 1.00 98.56 96 LEU A CA 1
ATOM 742 C C . LEU A 1 96 ? -4.138 -9.003 0.082 1.00 98.56 96 LEU A C 1
ATOM 744 O O . LEU A 1 96 ? -2.914 -9.020 0.193 1.00 98.56 96 LEU A O 1
ATOM 748 N N . PHE A 1 97 ? -4.895 -8.094 0.702 1.00 98.62 97 PHE A N 1
ATOM 749 C CA . PHE A 1 97 ? -4.326 -7.120 1.634 1.00 98.62 97 PHE A CA 1
ATOM 750 C C . PHE A 1 97 ? -3.891 -7.782 2.941 1.00 98.62 97 PHE A C 1
ATOM 752 O O . PHE A 1 97 ? -2.817 -7.459 3.442 1.00 98.62 97 PHE A O 1
ATOM 759 N N . GLU A 1 98 ? -4.673 -8.736 3.449 1.00 97.88 98 GLU A N 1
ATOM 760 C CA . GLU A 1 98 ? -4.327 -9.517 4.643 1.00 97.88 98 GLU A CA 1
ATOM 761 C C . GLU A 1 98 ? -3.064 -10.359 4.411 1.00 97.88 98 GLU A C 1
ATOM 763 O O . GLU A 1 98 ? -2.103 -10.266 5.178 1.00 97.88 98 GLU A O 1
ATOM 768 N N . ASP A 1 99 ? -3.019 -11.112 3.306 1.00 98.50 99 ASP A N 1
ATOM 769 C CA . ASP A 1 99 ? -1.851 -11.909 2.920 1.00 98.50 99 ASP A CA 1
ATOM 770 C C . ASP A 1 99 ? -0.611 -11.022 2.735 1.00 98.50 99 ASP A C 1
ATOM 772 O O . ASP A 1 99 ? 0.483 -11.365 3.192 1.00 98.50 99 ASP A O 1
ATOM 776 N N . ALA A 1 100 ? -0.772 -9.851 2.108 1.00 98.75 100 ALA A N 1
ATOM 777 C CA . ALA A 1 100 ? 0.310 -8.887 1.956 1.00 98.75 100 ALA A CA 1
ATOM 778 C C . ALA A 1 100 ? 0.804 -8.352 3.305 1.00 98.75 100 ALA A C 1
ATOM 780 O O . ALA A 1 100 ? 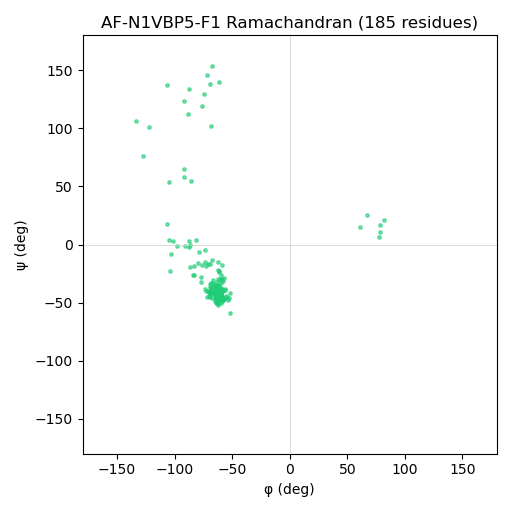2.015 -8.256 3.505 1.00 98.75 100 ALA A O 1
ATOM 781 N N . ALA A 1 101 ? -0.104 -8.012 4.224 1.00 98.44 101 ALA A N 1
ATOM 782 C CA . ALA A 1 101 ? 0.239 -7.485 5.540 1.00 98.44 101 ALA A CA 1
ATOM 783 C C . ALA A 1 101 ? 1.015 -8.515 6.369 1.00 98.44 101 ALA A C 1
ATOM 785 O O . ALA A 1 101 ? 2.069 -8.184 6.922 1.00 98.44 101 ALA A O 1
ATOM 786 N N . HIS A 1 102 ? 0.549 -9.767 6.398 1.00 98.19 102 HIS A N 1
ATOM 787 C CA . HIS A 1 102 ? 1.237 -10.861 7.083 1.00 98.19 102 HIS A CA 1
ATOM 788 C C . HIS A 1 102 ? 2.617 -11.128 6.479 1.00 98.19 102 HIS A C 1
ATOM 790 O O . HIS A 1 102 ? 3.619 -11.077 7.194 1.00 98.19 102 HIS A O 1
ATOM 796 N N . LEU A 1 103 ? 2.697 -11.320 5.159 1.00 98.69 103 LEU A N 1
ATOM 797 C CA . LEU A 1 103 ? 3.962 -11.601 4.479 1.00 98.69 103 LEU A CA 1
ATOM 798 C C . LEU A 1 103 ? 4.977 -10.464 4.663 1.00 98.69 103 LEU A C 1
ATOM 800 O O . LEU A 1 103 ? 6.163 -10.718 4.896 1.00 98.69 103 LEU A O 1
ATOM 804 N N . ALA A 1 104 ? 4.533 -9.209 4.569 1.00 98.50 104 ALA A N 1
ATOM 805 C CA . ALA A 1 104 ? 5.397 -8.050 4.755 1.00 98.50 104 ALA A CA 1
ATOM 806 C C . ALA A 1 104 ? 5.931 -7.964 6.189 1.00 98.50 104 ALA A C 1
ATOM 808 O O . ALA A 1 104 ? 7.122 -7.709 6.379 1.00 98.50 104 ALA A O 1
ATOM 809 N N . ALA A 1 105 ? 5.076 -8.211 7.186 1.00 97.31 105 ALA A N 1
ATOM 810 C CA . ALA A 1 105 ? 5.470 -8.223 8.589 1.00 97.31 105 ALA A CA 1
ATOM 811 C C . ALA A 1 105 ? 6.480 -9.344 8.888 1.00 97.31 105 ALA A C 1
ATOM 813 O O . ALA A 1 105 ? 7.518 -9.082 9.496 1.00 97.31 105 ALA A O 1
ATOM 814 N N . GLU A 1 106 ? 6.230 -10.564 8.405 1.00 97.75 106 GLU A N 1
ATOM 815 C CA . GLU A 1 106 ? 7.141 -11.709 8.563 1.00 97.75 106 GLU A CA 1
ATOM 816 C C . GLU A 1 106 ? 8.491 -11.490 7.865 1.00 97.75 106 GLU A C 1
ATOM 818 O O . GLU A 1 106 ? 9.530 -11.938 8.350 1.00 97.75 106 GLU A O 1
ATOM 823 N N . SER A 1 107 ? 8.485 -10.757 6.750 1.00 97.56 107 SER A N 1
ATOM 824 C CA . SER A 1 107 ? 9.684 -10.451 5.961 1.00 97.56 107 SER A CA 1
ATOM 825 C C . SER A 1 107 ? 10.443 -9.207 6.443 1.00 97.56 107 SER A C 1
ATOM 827 O O . SER A 1 107 ? 11.458 -8.848 5.846 1.00 97.56 107 SER A O 1
ATOM 829 N N . GLY A 1 108 ? 9.969 -8.521 7.491 1.00 96.62 108 GLY A N 1
ATOM 830 C CA . GLY A 1 108 ? 10.583 -7.287 7.999 1.00 96.62 108 GLY A CA 1
ATOM 831 C C . GLY A 1 108 ? 10.487 -6.094 7.038 1.00 96.62 108 GLY A C 1
ATOM 832 O O . GLY A 1 108 ? 11.324 -5.193 7.077 1.00 96.62 108 GLY A O 1
ATOM 833 N N . LEU A 1 109 ? 9.489 -6.084 6.151 1.00 97.62 109 LEU A N 1
ATOM 834 C CA . LEU A 1 109 ? 9.263 -5.040 5.150 1.00 97.62 109 LEU A CA 1
ATOM 835 C C . LEU A 1 109 ? 8.325 -3.961 5.707 1.00 97.62 109 LEU A C 1
ATOM 837 O O . LEU A 1 109 ? 7.213 -3.790 5.214 1.00 97.62 109 LEU A O 1
ATOM 841 N N . ASP A 1 110 ? 8.766 -3.239 6.741 1.00 98.12 110 ASP A N 1
ATOM 842 C CA . ASP A 1 110 ? 7.911 -2.339 7.537 1.00 98.12 110 ASP A CA 1
ATOM 843 C C . ASP A 1 110 ? 7.098 -1.332 6.698 1.00 98.12 110 ASP A C 1
ATOM 845 O O . ASP A 1 110 ? 5.912 -1.146 6.957 1.00 98.12 110 ASP A O 1
ATOM 849 N N . TYR A 1 111 ? 7.689 -0.724 5.660 1.00 97.81 111 TYR A N 1
ATOM 850 C CA . TYR A 1 111 ? 6.964 0.205 4.780 1.00 97.81 111 TYR A CA 1
ATOM 851 C C . TYR A 1 111 ? 5.800 -0.474 4.051 1.00 97.81 111 TYR A C 1
ATOM 853 O O . TYR A 1 111 ? 4.700 0.068 3.992 1.00 97.81 111 TYR A O 1
ATOM 861 N N . LEU A 1 112 ? 6.025 -1.674 3.512 1.00 98.31 112 LEU A N 1
ATOM 862 C CA . LEU A 1 112 ? 4.982 -2.411 2.801 1.00 98.31 112 LEU A CA 1
ATOM 863 C C . LEU A 1 112 ? 3.980 -3.064 3.756 1.00 98.31 112 LEU A C 1
ATOM 865 O O . LEU A 1 112 ? 2.820 -3.219 3.390 1.00 98.31 112 LEU A O 1
ATOM 869 N N . ALA A 1 113 ? 4.399 -3.404 4.978 1.00 98.62 113 ALA A N 1
ATOM 870 C CA . ALA A 1 113 ? 3.488 -3.843 6.025 1.00 98.62 113 ALA A CA 1
ATOM 871 C C . ALA A 1 113 ? 2.522 -2.712 6.395 1.00 98.62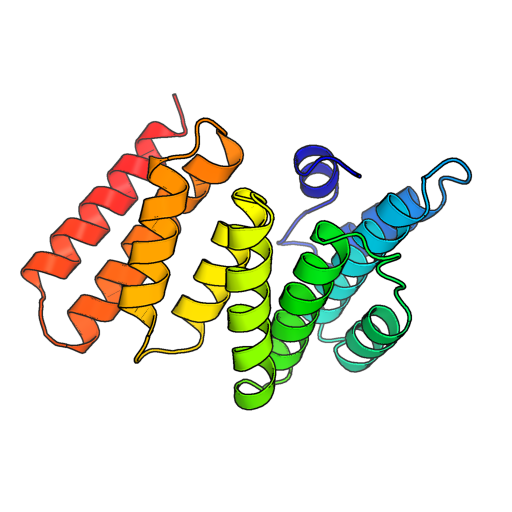 113 ALA A C 1
ATOM 873 O O . ALA A 1 113 ? 1.314 -2.929 6.406 1.00 98.62 113 ALA A O 1
ATOM 874 N N . ALA A 1 114 ? 3.033 -1.493 6.608 1.00 98.50 114 ALA A N 1
ATOM 875 C CA . ALA A 1 114 ? 2.197 -0.318 6.839 1.00 98.50 114 ALA A CA 1
ATOM 876 C C . ALA A 1 114 ? 1.245 -0.055 5.654 1.00 98.50 114 ALA A C 1
ATOM 878 O O . ALA A 1 114 ? 0.051 0.159 5.853 1.00 98.50 114 ALA A O 1
ATOM 879 N N . ASP A 1 115 ? 1.743 -0.148 4.421 1.00 98.31 115 ASP A N 1
ATOM 880 C CA . ASP A 1 115 ? 0.921 0.028 3.224 1.00 98.31 115 ASP A CA 1
ATOM 881 C C . ASP A 1 115 ? -0.236 -0.988 3.139 1.00 98.31 115 ASP A C 1
ATOM 883 O O . ASP A 1 115 ? -1.403 -0.623 2.982 1.00 98.31 115 ASP A O 1
ATOM 887 N N . ALA A 1 116 ? 0.067 -2.277 3.309 1.00 98.56 116 ALA A N 1
ATOM 888 C CA . ALA A 1 116 ? -0.926 -3.346 3.262 1.00 98.56 116 ALA A CA 1
ATOM 889 C C . ALA A 1 116 ? -1.947 -3.253 4.408 1.00 98.56 116 ALA A C 1
ATOM 891 O O . ALA A 1 116 ? -3.146 -3.391 4.169 1.00 98.56 116 ALA A O 1
ATOM 892 N N . MET A 1 117 ? -1.499 -2.948 5.632 1.00 98.56 117 MET A N 1
ATOM 893 C CA . MET A 1 117 ? -2.382 -2.776 6.792 1.00 98.56 117 MET A CA 1
ATOM 894 C C . MET A 1 117 ? -3.316 -1.575 6.629 1.00 98.56 117 MET A C 1
ATOM 896 O O . MET A 1 117 ? -4.479 -1.657 7.014 1.00 98.56 117 MET A O 1
ATOM 900 N N . GLN A 1 118 ? -2.856 -0.476 6.016 1.00 97.81 118 GLN A N 1
ATOM 901 C CA . GLN A 1 118 ? -3.740 0.646 5.690 1.00 97.81 118 GLN A CA 1
ATOM 902 C C . GLN A 1 118 ? -4.835 0.209 4.709 1.00 97.81 118 GLN A C 1
ATOM 904 O O . GLN A 1 118 ? -6.002 0.558 4.895 1.00 97.81 118 GLN A O 1
ATOM 909 N N . MET A 1 119 ? -4.470 -0.554 3.676 1.00 97.75 119 MET A N 1
ATOM 910 C CA . MET A 1 119 ? -5.432 -1.055 2.695 1.00 97.75 119 MET A CA 1
ATOM 911 C C . MET A 1 119 ? -6.447 -2.021 3.319 1.00 97.75 119 MET A C 1
ATOM 913 O O . MET A 1 119 ? -7.637 -1.899 3.024 1.00 97.75 119 MET A O 1
ATOM 917 N N . ALA A 1 120 ? -6.005 -2.929 4.195 1.00 96.75 120 ALA A N 1
ATOM 918 C CA . ALA A 1 120 ? -6.880 -3.842 4.930 1.00 96.75 120 ALA A CA 1
ATOM 919 C C . ALA A 1 120 ? -7.847 -3.068 5.842 1.00 96.75 120 ALA A C 1
ATOM 921 O O . ALA A 1 120 ? -9.062 -3.216 5.721 1.00 96.75 120 ALA A O 1
ATOM 922 N N . ALA A 1 121 ? -7.324 -2.141 6.654 1.00 95.75 121 ALA A N 1
ATOM 923 C CA . ALA A 1 121 ? -8.127 -1.317 7.555 1.00 95.75 121 ALA A CA 1
ATOM 924 C C . ALA A 1 121 ? -9.182 -0.473 6.823 1.00 95.75 121 ALA A C 1
ATOM 926 O O . ALA A 1 121 ? -10.303 -0.318 7.294 1.00 95.75 121 ALA A O 1
ATOM 927 N N . ALA A 1 122 ? -8.833 0.084 5.661 1.00 91.50 122 ALA A N 1
ATOM 928 C CA . ALA A 1 122 ? -9.758 0.883 4.861 1.00 91.50 122 ALA A CA 1
ATOM 929 C C . ALA A 1 122 ? -10.838 0.043 4.158 1.00 91.50 122 ALA A C 1
ATOM 931 O O . ALA A 1 122 ? -11.839 0.602 3.705 1.00 91.50 122 ALA A O 1
ATOM 932 N N . SER A 1 123 ? -10.624 -1.267 4.024 1.00 90.69 123 SER A N 1
ATOM 933 C CA . SER A 1 123 ? -11.490 -2.14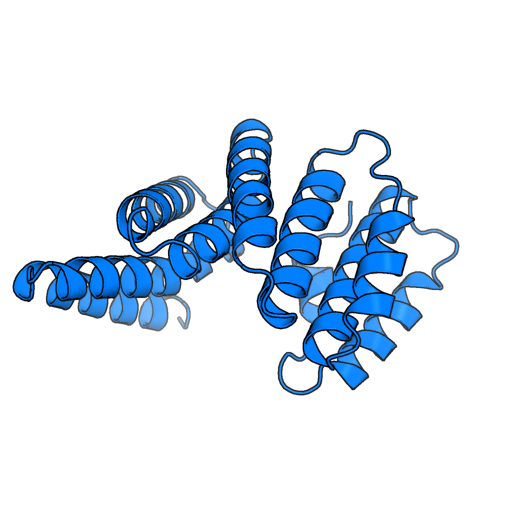9 3.242 1.00 90.69 123 SER A CA 1
ATOM 934 C C . SER A 1 123 ? -12.415 -3.011 4.113 1.00 90.69 123 SER A C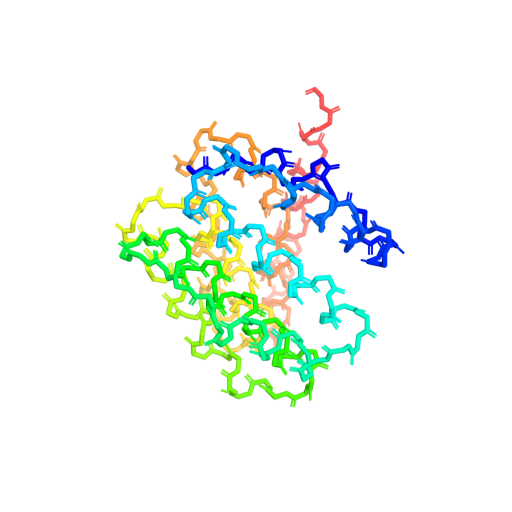 1
ATOM 936 O O . SER A 1 123 ? -13.440 -3.461 3.605 1.00 90.69 123 SER A O 1
ATOM 938 N N . ASP A 1 124 ? -12.072 -3.260 5.385 1.00 88.25 124 ASP A N 1
ATOM 939 C CA . ASP A 1 124 ? -12.880 -4.044 6.332 1.00 88.25 124 ASP A CA 1
ATOM 940 C C . ASP A 1 124 ? -13.223 -3.209 7.573 1.00 88.25 124 ASP A C 1
ATOM 942 O O . ASP A 1 124 ? -12.393 -3.086 8.475 1.00 88.25 124 ASP A O 1
ATOM 946 N N . PRO A 1 125 ? -14.450 -2.668 7.671 1.00 85.12 125 PRO A N 1
ATOM 947 C CA . PRO A 1 125 ? -14.885 -1.918 8.845 1.00 85.12 125 PRO A CA 1
ATOM 948 C C . PRO A 1 125 ? -14.824 -2.717 10.154 1.00 85.12 125 PRO A C 1
ATOM 950 O O . PRO A 1 125 ? -14.622 -2.128 11.212 1.00 85.12 125 PRO A O 1
ATOM 953 N N . TYR A 1 126 ? -14.987 -4.044 10.110 1.00 88.19 126 TYR A N 1
ATOM 954 C CA . TYR A 1 126 ? -15.006 -4.874 11.318 1.00 88.19 126 TYR A CA 1
ATOM 955 C C . TYR A 1 126 ? -13.604 -5.115 11.883 1.00 88.19 126 TYR A C 1
ATOM 957 O O . TYR A 1 126 ? -13.452 -5.202 13.100 1.00 88.19 126 TYR A O 1
ATOM 965 N N . ALA A 1 127 ? -12.591 -5.186 11.018 1.00 92.62 127 ALA A N 1
ATOM 966 C CA . ALA A 1 127 ? -11.186 -5.332 11.400 1.00 92.62 127 ALA A CA 1
ATOM 967 C C . ALA A 1 127 ? -10.396 -4.009 11.328 1.00 92.62 127 ALA A C 1
ATOM 969 O O . ALA A 1 127 ? -9.190 -3.991 11.579 1.00 92.62 127 ALA A O 1
ATOM 970 N N . ALA A 1 128 ? -11.052 -2.888 10.999 1.00 94.12 128 ALA A N 1
ATOM 971 C CA . ALA A 1 128 ? -10.401 -1.599 10.765 1.00 94.12 128 ALA A CA 1
ATOM 972 C C . ALA A 1 128 ? -9.538 -1.142 11.947 1.00 94.12 128 ALA A C 1
ATOM 974 O O . ALA A 1 128 ? -8.401 -0.709 11.748 1.00 94.12 128 ALA A O 1
ATOM 975 N N . ALA A 1 129 ? -10.060 -1.270 13.170 1.00 96.62 129 ALA A N 1
ATOM 976 C CA . ALA A 1 129 ? -9.336 -0.912 14.385 1.00 96.62 129 ALA A CA 1
ATOM 977 C C . ALA A 1 129 ? -8.099 -1.802 14.597 1.00 96.62 129 ALA A C 1
ATOM 979 O O . ALA A 1 129 ? -7.004 -1.280 14.787 1.00 96.62 129 ALA A O 1
ATOM 980 N N . GLU A 1 130 ? -8.246 -3.125 14.478 1.00 97.31 130 GLU A N 1
ATOM 981 C CA . GLU A 1 130 ? -7.154 -4.091 14.668 1.00 97.31 130 GLU A CA 1
ATOM 982 C C . GLU A 1 130 ? -6.009 -3.868 13.667 1.00 97.31 130 GLU A C 1
ATOM 984 O O . GLU A 1 130 ? -4.828 -3.839 14.037 1.00 97.31 130 GLU A O 1
ATOM 989 N N . TRP A 1 131 ? -6.344 -3.638 12.396 1.00 98.00 131 TRP A N 1
ATOM 990 C CA . TRP A 1 131 ? -5.351 -3.337 11.369 1.00 98.00 131 TRP A CA 1
ATOM 991 C C . TRP A 1 131 ? -4.695 -1.970 11.571 1.00 98.00 131 TRP A C 1
ATOM 993 O O . TRP A 1 131 ? -3.483 -1.838 11.376 1.00 98.00 131 TRP A O 1
ATOM 1003 N N . ALA A 1 132 ? -5.454 -0.955 11.995 1.00 98.06 132 ALA A N 1
ATOM 1004 C CA . ALA A 1 132 ? -4.902 0.364 12.284 1.00 98.06 132 ALA A CA 1
ATOM 1005 C C . ALA A 1 132 ? -3.948 0.342 13.489 1.00 98.06 132 ALA A C 1
ATOM 1007 O O . ALA A 1 132 ? -2.863 0.923 13.424 1.00 98.06 132 ALA A O 1
ATOM 1008 N N . GLU A 1 133 ? -4.302 -0.374 14.558 1.00 98.25 133 GLU A N 1
ATOM 1009 C CA . GLU A 1 133 ? -3.441 -0.595 15.724 1.00 98.25 133 GLU A CA 1
ATOM 1010 C C . GLU A 1 133 ? -2.167 -1.362 15.351 1.00 98.25 133 GLU A C 1
ATOM 1012 O O . GLU A 1 133 ? -1.064 -0.967 15.741 1.00 98.25 133 GLU A O 1
ATOM 1017 N N . SER A 1 134 ? -2.294 -2.410 14.533 1.00 98.19 134 SER A N 1
ATOM 1018 C CA . SER A 1 134 ? -1.148 -3.159 14.003 1.00 98.19 134 SER A CA 1
ATOM 1019 C C . SER A 1 134 ? -0.216 -2.261 13.184 1.00 98.19 134 SER A C 1
ATOM 1021 O O . SER A 1 134 ? 1.007 -2.309 13.351 1.00 98.19 134 SER A O 1
ATOM 1023 N N . GLY A 1 135 ? -0.782 -1.376 12.362 1.00 98.19 135 GLY A N 1
ATOM 1024 C CA . GLY A 1 135 ? -0.047 -0.356 11.619 1.00 98.19 135 GLY A CA 1
ATOM 1025 C C . GLY A 1 135 ? 0.689 0.635 12.523 1.00 98.19 135 GLY A C 1
ATOM 1026 O O . GLY A 1 135 ? 1.874 0.901 12.317 1.00 98.19 135 GLY A O 1
ATOM 1027 N N . LEU A 1 136 ? 0.042 1.129 13.583 1.00 98.38 136 LEU A N 1
ATOM 1028 C CA . LEU A 1 136 ? 0.691 1.981 14.587 1.00 98.38 136 LEU A CA 1
ATOM 1029 C C . LEU A 1 136 ? 1.824 1.249 15.318 1.00 98.38 136 LEU A C 1
ATOM 1031 O O . LEU A 1 136 ? 2.862 1.852 15.595 1.00 98.38 136 LEU A O 1
ATOM 1035 N N . ALA A 1 137 ? 1.685 -0.053 15.574 1.00 98.12 137 ALA A N 1
ATOM 1036 C CA . ALA A 1 137 ? 2.760 -0.862 16.140 1.00 98.12 137 ALA A CA 1
ATOM 1037 C C . ALA A 1 137 ? 3.956 -1.011 15.177 1.00 98.12 137 ALA A C 1
ATOM 1039 O O . ALA A 1 137 ? 5.101 -1.062 15.633 1.00 98.12 137 ALA A O 1
ATOM 1040 N N . VAL A 1 138 ? 3.725 -1.052 13.856 1.00 98.06 138 VAL A N 1
ATOM 1041 C CA . VAL A 1 138 ? 4.784 -0.985 12.825 1.00 98.06 138 VAL A CA 1
ATOM 1042 C C . VAL A 1 138 ? 5.487 0.365 12.852 1.00 98.06 138 VAL A C 1
ATOM 1044 O O . VAL A 1 138 ? 6.715 0.429 12.914 1.00 98.06 138 VAL A O 1
ATOM 1047 N N . VAL A 1 139 ? 4.714 1.446 12.872 1.00 97.69 139 VAL A N 1
ATOM 1048 C CA . VAL A 1 139 ? 5.236 2.811 12.948 1.00 97.69 139 VAL A CA 1
ATOM 1049 C C . VAL A 1 139 ? 6.098 3.010 14.197 1.00 97.69 139 VAL A C 1
ATOM 1051 O O . VAL A 1 139 ? 7.212 3.515 14.098 1.00 97.69 139 VAL A O 1
ATOM 1054 N N . ALA A 1 140 ? 5.621 2.576 15.366 1.00 96.69 140 ALA A N 1
ATOM 1055 C CA . ALA A 1 140 ? 6.287 2.810 16.646 1.00 96.69 140 ALA A CA 1
ATOM 1056 C C . ALA A 1 140 ? 7.639 2.090 16.785 1.00 96.69 140 ALA A C 1
ATOM 1058 O O . ALA A 1 140 ? 8.526 2.580 17.485 1.00 96.69 140 ALA A O 1
ATOM 1059 N N . ARG A 1 141 ? 7.809 0.928 16.139 1.00 96.12 141 ARG A N 1
ATOM 1060 C CA . ARG A 1 141 ? 9.072 0.170 16.176 1.00 96.12 141 ARG A CA 1
ATOM 1061 C C . ARG A 1 141 ? 10.076 0.611 15.111 1.00 96.12 141 ARG A C 1
ATOM 1063 O O . ARG A 1 141 ? 11.258 0.291 15.239 1.00 96.12 141 ARG A O 1
ATOM 1070 N N . SER A 1 142 ? 9.619 1.294 14.062 1.00 94.94 142 SER A N 1
ATOM 1071 C CA . SER A 1 142 ? 10.461 1.644 12.923 1.00 94.94 142 SER A CA 1
ATOM 1072 C C . SER A 1 142 ? 11.201 2.963 13.146 1.00 94.94 142 SER A C 1
ATOM 1074 O O . SER A 1 142 ? 10.634 3.976 13.564 1.00 94.94 142 SER A O 1
ATOM 1076 N N . SER A 1 143 ? 12.496 2.967 12.833 1.00 93.56 143 SER A N 1
ATOM 1077 C CA . SER A 1 143 ? 13.311 4.184 12.778 1.00 93.56 143 SER A CA 1
ATOM 1078 C C . SER A 1 143 ? 13.341 4.820 11.386 1.00 93.56 143 SER A C 1
ATOM 1080 O O . SER A 1 143 ? 13.975 5.861 11.220 1.00 93.56 143 SER A O 1
ATOM 1082 N N . ASP A 1 144 ? 12.678 4.210 10.397 1.00 95.06 144 ASP A N 1
ATOM 1083 C CA . ASP A 1 144 ? 12.608 4.715 9.030 1.00 95.06 144 ASP A CA 1
ATOM 1084 C C . ASP A 1 144 ? 11.619 5.895 8.942 1.00 95.06 144 ASP A C 1
ATOM 1086 O O . ASP A 1 144 ? 10.418 5.715 9.186 1.00 95.06 144 ASP A O 1
ATOM 1090 N N . PRO A 1 145 ? 12.077 7.101 8.550 1.00 94.62 145 PRO A N 1
ATOM 1091 C CA . PRO A 1 145 ? 11.199 8.251 8.363 1.00 94.62 145 PRO A CA 1
ATOM 1092 C C . PRO A 1 145 ? 10.064 8.010 7.359 1.00 94.62 145 PRO A C 1
ATOM 1094 O O . PRO A 1 145 ? 9.002 8.616 7.492 1.00 94.62 145 PRO A O 1
ATOM 1097 N N . LEU A 1 146 ? 10.250 7.142 6.356 1.00 94.75 146 LEU A N 1
ATOM 1098 C CA . LEU A 1 146 ? 9.191 6.803 5.401 1.00 94.75 146 LEU A CA 1
ATOM 1099 C C . LEU A 1 146 ? 8.060 6.017 6.058 1.00 94.75 146 LEU A C 1
ATOM 1101 O O . LEU A 1 146 ? 6.901 6.236 5.720 1.00 94.75 146 LEU A O 1
ATOM 1105 N N . VAL A 1 147 ? 8.383 5.135 7.006 1.00 97.06 147 VAL A N 1
ATOM 1106 C CA . VAL A 1 147 ? 7.388 4.376 7.774 1.00 97.06 147 VAL A CA 1
ATOM 1107 C C . VAL A 1 147 ? 6.684 5.297 8.770 1.00 97.06 147 VAL A C 1
ATOM 1109 O O . VAL A 1 147 ? 5.465 5.256 8.899 1.00 97.06 147 VAL A O 1
ATOM 1112 N N . GLN A 1 148 ? 7.418 6.206 9.415 1.00 96.06 148 GLN A N 1
ATOM 1113 C CA . GLN A 1 148 ? 6.845 7.152 10.380 1.00 96.06 148 GLN A CA 1
ATOM 1114 C C . GLN A 1 148 ? 5.769 8.068 9.775 1.00 96.06 148 GLN A C 1
ATOM 1116 O O . GLN A 1 148 ? 4.805 8.418 10.457 1.00 96.06 148 GLN A O 1
ATOM 1121 N N . ARG A 1 149 ? 5.866 8.389 8.478 1.00 95.38 149 ARG A N 1
ATOM 1122 C CA . ARG A 1 149 ? 4.857 9.178 7.743 1.00 95.38 149 ARG A CA 1
ATOM 1123 C C . ARG A 1 149 ? 3.475 8.524 7.665 1.00 95.38 149 ARG A C 1
ATOM 1125 O O . ARG A 1 149 ? 2.512 9.210 7.341 1.00 95.38 149 ARG A O 1
ATOM 1132 N N . TRP A 1 150 ? 3.351 7.231 7.965 1.00 96.94 150 TRP A N 1
ATOM 1133 C CA . TRP A 1 150 ? 2.061 6.535 7.973 1.00 96.94 150 TRP A CA 1
ATOM 1134 C C . TRP A 1 150 ? 1.239 6.791 9.242 1.00 96.94 150 TRP A C 1
ATOM 1136 O O . TRP A 1 150 ? 0.029 6.555 9.234 1.0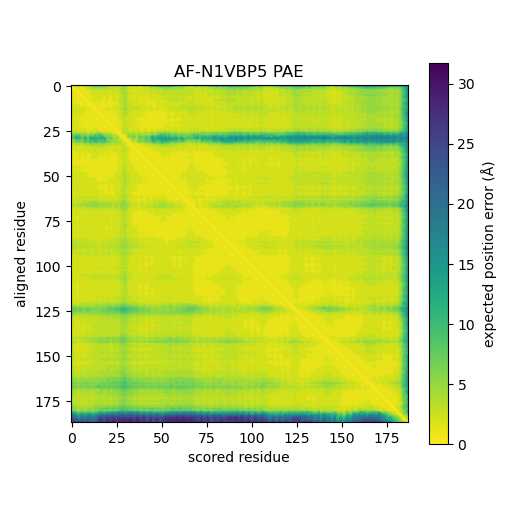0 96.94 150 TRP A O 1
ATOM 1146 N N . ALA A 1 151 ? 1.855 7.308 10.315 1.00 97.50 151 ALA A N 1
ATOM 1147 C CA . ALA A 1 151 ? 1.200 7.494 11.612 1.00 97.50 151 ALA A CA 1
ATOM 1148 C C . ALA A 1 151 ? -0.119 8.292 11.539 1.00 97.50 151 ALA A C 1
ATOM 1150 O O . ALA A 1 151 ? -1.121 7.807 12.072 1.00 97.50 151 ALA A O 1
ATOM 1151 N N . PRO A 1 152 ? -0.187 9.456 10.852 1.00 97.50 152 PRO A N 1
ATOM 1152 C CA . PRO A 1 152 ? -1.430 10.220 10.768 1.00 97.50 152 PRO A CA 1
ATOM 1153 C C . PRO A 1 152 ? -2.567 9.418 10.130 1.00 97.50 152 PRO A C 1
ATOM 1155 O O . PRO A 1 152 ? -3.696 9.442 10.613 1.00 97.50 152 PRO A O 1
ATOM 1158 N N . GLY A 1 153 ? -2.265 8.667 9.066 1.00 96.69 153 GLY A N 1
ATOM 1159 C CA . GLY A 1 153 ? -3.247 7.851 8.354 1.00 96.69 153 GLY A CA 1
ATOM 1160 C C . GLY A 1 153 ? -3.851 6.759 9.234 1.00 96.69 153 GLY A C 1
ATOM 1161 O O . GLY A 1 153 ? -5.067 6.566 9.213 1.00 96.69 153 GLY A O 1
ATOM 1162 N N . PHE A 1 154 ? -3.031 6.088 10.046 1.00 98.31 154 PHE A N 1
ATOM 1163 C CA . PHE A 1 154 ? -3.521 5.061 10.965 1.00 98.31 154 PHE A CA 1
ATOM 1164 C C . PHE A 1 154 ? -4.337 5.630 12.121 1.00 98.31 154 PHE A C 1
ATOM 1166 O O . PHE A 1 154 ? -5.393 5.085 12.428 1.00 98.31 154 PHE A O 1
ATOM 1173 N N . HIS A 1 155 ? -3.924 6.756 12.703 1.00 98.12 155 HIS A N 1
ATOM 1174 C CA . HIS A 1 155 ? -4.736 7.438 13.711 1.00 98.12 155 HIS A CA 1
ATOM 1175 C C . HIS A 1 155 ? -6.100 7.875 13.148 1.00 98.12 155 HIS A C 1
ATOM 1177 O O . HIS A 1 155 ? -7.121 7.711 13.810 1.00 98.12 155 HIS A O 1
ATOM 1183 N N . LEU A 1 156 ? -6.159 8.348 11.897 1.00 97.25 156 LEU A N 1
ATOM 1184 C CA . LEU A 1 156 ? -7.434 8.667 11.242 1.00 97.25 156 LEU A CA 1
ATOM 1185 C C . LEU A 1 156 ? -8.322 7.433 11.028 1.00 97.25 156 LEU A C 1
ATOM 1187 O O . LEU A 1 156 ? -9.541 7.539 11.138 1.00 97.25 156 LEU A O 1
ATOM 1191 N N . LEU A 1 157 ? -7.737 6.285 10.679 1.00 96.81 157 LEU A N 1
ATOM 1192 C CA . LEU A 1 157 ? -8.479 5.031 10.520 1.00 96.81 157 LEU A CA 1
ATOM 1193 C C . LEU A 1 157 ? -9.018 4.523 11.859 1.00 96.81 157 LEU A C 1
ATOM 1195 O O . LEU A 1 157 ? -10.197 4.194 11.940 1.00 96.81 157 LEU A O 1
ATOM 1199 N N . LEU A 1 158 ? -8.190 4.532 12.906 1.00 96.88 158 LEU A N 1
ATOM 1200 C CA . LEU A 1 158 ? -8.589 4.096 14.243 1.00 96.88 158 LEU A CA 1
ATOM 1201 C C . LEU A 1 158 ? -9.669 5.007 14.838 1.00 96.88 158 LEU A C 1
ATOM 1203 O O . LEU A 1 158 ? -10.651 4.514 15.381 1.00 96.88 158 LEU A O 1
ATOM 1207 N N . GLY A 1 159 ? -9.531 6.326 14.668 1.00 96.94 159 GLY A N 1
ATOM 1208 C CA . GLY A 1 159 ? -10.548 7.284 15.098 1.00 96.94 159 GLY A CA 1
ATOM 1209 C C . GLY A 1 159 ? -11.899 7.038 14.427 1.00 96.94 159 GLY A C 1
ATOM 1210 O O . GLY A 1 159 ? -12.909 6.959 15.114 1.00 96.94 159 GLY A O 1
ATOM 1211 N N . ARG A 1 160 ? -11.916 6.815 13.105 1.00 96.00 160 ARG A N 1
ATOM 1212 C CA . ARG A 1 160 ? -13.152 6.466 12.379 1.00 96.00 160 ARG A CA 1
ATOM 1213 C C . ARG A 1 160 ? -13.779 5.164 12.879 1.00 96.00 160 ARG A C 1
ATOM 1215 O O . ARG A 1 160 ? -14.979 5.129 13.117 1.00 96.00 160 ARG A O 1
ATOM 1222 N N . ALA A 1 161 ? -12.973 4.123 13.089 1.00 95.44 161 ALA A N 1
ATOM 1223 C CA . ALA A 1 161 ? -13.471 2.851 13.611 1.00 95.44 161 ALA A CA 1
ATOM 1224 C C . ALA A 1 161 ? -14.101 2.998 15.013 1.00 95.44 161 ALA A C 1
ATOM 1226 O O . ALA A 1 161 ? -15.093 2.339 15.311 1.00 95.44 161 ALA A O 1
ATOM 1227 N N . MET A 1 162 ? -13.559 3.884 15.858 1.00 95.25 162 MET A N 1
ATOM 1228 C CA . MET A 1 162 ? -14.113 4.208 17.180 1.00 95.25 162 MET A CA 1
ATOM 1229 C C . MET A 1 162 ? -15.431 4.996 17.094 1.00 95.25 162 MET A C 1
ATOM 1231 O O . MET A 1 162 ? -16.363 4.700 17.843 1.00 95.25 162 MET A O 1
ATOM 1235 N N . GLU A 1 163 ? -15.550 5.958 16.170 1.00 95.12 163 GLU A N 1
ATOM 1236 C CA . GLU A 1 163 ? -16.819 6.671 15.929 1.00 95.12 163 GLU A CA 1
ATOM 1237 C C . GLU A 1 163 ? -17.934 5.706 15.504 1.00 95.12 163 GLU A C 1
ATOM 1239 O O . GLU A 1 163 ? -19.055 5.798 16.005 1.00 95.12 163 GLU A O 1
ATOM 1244 N N . ASP A 1 164 ? -17.623 4.739 14.635 1.00 92.88 164 ASP A N 1
ATOM 1245 C CA . ASP A 1 164 ? -18.601 3.771 14.119 1.00 92.88 164 ASP A CA 1
ATOM 1246 C C . ASP A 1 164 ? -19.237 2.903 15.227 1.00 92.88 164 ASP A C 1
ATOM 1248 O O . ASP A 1 164 ? -20.362 2.417 15.069 1.00 92.88 164 ASP A O 1
ATOM 1252 N N . VAL A 1 165 ? -18.557 2.737 16.370 1.00 94.69 165 VAL A N 1
ATOM 1253 C CA . VAL A 1 165 ? -19.059 2.004 17.549 1.00 94.69 165 VAL A CA 1
ATOM 1254 C C . VAL A 1 165 ? -19.506 2.913 18.705 1.00 94.69 165 VAL A C 1
ATOM 1256 O O . VAL A 1 165 ? -19.932 2.412 19.748 1.00 94.69 165 VAL A O 1
ATOM 1259 N N . GLY A 1 166 ? -19.485 4.237 18.517 1.00 94.75 166 GLY A N 1
ATOM 1260 C CA . GLY A 1 166 ? -19.956 5.230 19.489 1.00 94.75 166 GLY A CA 1
ATOM 1261 C C . GLY A 1 166 ? -18.954 5.594 20.590 1.00 94.75 166 GLY A C 1
ATOM 1262 O O . GLY A 1 166 ? -19.356 6.076 21.650 1.00 94.75 166 GLY A O 1
ATOM 1263 N N . GLU A 1 167 ? -17.658 5.366 20.369 1.00 95.94 167 GLU A N 1
ATOM 1264 C CA . GLU A 1 167 ? -16.578 5.748 21.287 1.00 95.94 167 GLU A CA 1
ATOM 1265 C C . GLU A 1 167 ? -16.014 7.146 20.962 1.00 95.94 167 GLU A C 1
ATOM 1267 O O . GLU A 1 167 ? -14.820 7.325 20.717 1.00 95.94 167 GLU A O 1
ATOM 1272 N N . ASP A 1 168 ? -16.878 8.164 20.980 1.00 94.94 168 ASP A N 1
ATOM 1273 C CA . ASP A 1 168 ? -16.571 9.522 20.496 1.00 94.94 168 ASP A CA 1
ATOM 1274 C C . ASP A 1 168 ? -15.348 10.174 21.176 1.00 94.94 168 ASP A C 1
ATOM 1276 O O . ASP A 1 168 ? -14.552 10.859 20.530 1.00 94.94 168 ASP A O 1
ATOM 1280 N N . GLU A 1 169 ? -15.168 9.971 22.487 1.00 96.25 169 GLU A N 1
ATOM 1281 C CA . GLU A 1 169 ? -14.019 10.524 23.223 1.00 96.25 169 GLU A CA 1
ATOM 1282 C C . GLU A 1 169 ? -12.695 9.878 22.789 1.00 96.25 169 GLU A C 1
ATOM 1284 O O . GLU A 1 169 ? -11.688 10.573 22.627 1.00 96.25 169 GLU A O 1
ATOM 1289 N N . ALA A 1 170 ? -12.696 8.559 22.568 1.00 95.00 170 ALA A N 1
ATOM 1290 C CA . ALA A 1 170 ? -11.522 7.833 22.098 1.00 95.00 170 ALA A CA 1
ATOM 1291 C C . ALA A 1 170 ? -11.194 8.215 20.647 1.00 95.00 170 ALA A C 1
ATOM 1293 O O . ALA A 1 170 ? -10.032 8.466 20.323 1.00 95.00 170 ALA A O 1
ATOM 1294 N N . ALA A 1 171 ? -12.216 8.368 19.801 1.00 97.19 171 ALA A N 1
ATOM 1295 C CA . ALA A 1 171 ? -12.053 8.844 18.434 1.00 97.19 171 ALA A CA 1
ATOM 1296 C C . ALA A 1 171 ? -11.434 10.249 18.364 1.00 97.19 171 ALA A C 1
ATOM 1298 O O . ALA A 1 171 ? -10.477 10.476 17.617 1.00 97.19 171 ALA A O 1
ATOM 1299 N N . ALA A 1 172 ? -11.929 11.186 19.181 1.00 97.44 172 ALA A N 1
ATOM 1300 C CA . ALA A 1 172 ? -11.407 12.550 19.242 1.00 97.44 172 ALA A CA 1
ATOM 1301 C C . ALA A 1 172 ? -9.915 12.587 19.611 1.00 97.44 172 ALA A C 1
ATOM 1303 O O . ALA A 1 172 ? -9.150 13.376 19.045 1.00 97.44 172 ALA A O 1
ATOM 1304 N N . GLU A 1 173 ? -9.487 11.709 20.519 1.00 97.75 173 GLU A N 1
ATOM 1305 C CA . GLU A 1 173 ? -8.078 11.554 20.872 1.00 97.75 173 GLU A CA 1
ATOM 1306 C C . GLU A 1 173 ? -7.242 11.050 19.687 1.00 97.75 173 GLU A C 1
ATOM 1308 O O . GLU A 1 173 ? -6.176 11.605 19.407 1.00 97.75 173 GLU A O 1
ATOM 1313 N N . GLN A 1 174 ? -7.735 10.067 18.929 1.00 98.00 174 GLN A N 1
ATOM 1314 C CA . GLN A 1 174 ? -7.035 9.593 17.732 1.00 98.00 174 GLN A CA 1
ATOM 1315 C C . GLN A 1 174 ? -6.903 10.691 16.670 1.00 98.00 174 GLN A C 1
ATOM 1317 O O . GLN A 1 174 ? -5.826 10.878 16.105 1.00 98.00 174 GLN A O 1
ATOM 1322 N N . PHE A 1 175 ? -7.939 11.496 16.432 1.00 97.50 175 PHE A N 1
ATOM 1323 C CA . PHE A 1 175 ? -7.835 12.611 15.484 1.00 97.50 175 PHE A CA 1
ATOM 1324 C C . PHE A 1 175 ? -6.849 13.693 15.935 1.00 97.50 175 PHE A C 1
ATOM 1326 O O . PHE A 1 175 ? -6.139 14.263 15.101 1.00 97.50 175 PHE A O 1
ATOM 1333 N N . ARG A 1 176 ? -6.751 13.954 17.244 1.00 97.56 176 ARG A N 1
ATOM 1334 C CA . ARG A 1 176 ? -5.726 14.847 17.798 1.00 97.56 176 ARG A CA 1
ATOM 1335 C C . ARG A 1 176 ? -4.323 14.305 17.517 1.00 97.56 176 ARG A C 1
ATOM 1337 O O . ARG A 1 176 ? -3.482 15.049 17.011 1.00 97.56 176 ARG A O 1
ATOM 1344 N N . LEU A 1 177 ? -4.089 13.019 17.786 1.00 96.94 177 LEU A N 1
ATOM 1345 C CA . LEU A 1 177 ? -2.812 12.348 17.513 1.00 96.94 177 LEU A CA 1
ATOM 1346 C C . LEU A 1 177 ? -2.456 12.371 16.020 1.00 96.94 177 LEU A C 1
ATOM 1348 O O . LEU A 1 177 ? -1.300 12.617 15.671 1.00 96.94 177 LEU A O 1
ATOM 1352 N N . ALA A 1 178 ? -3.443 12.208 15.133 1.00 96.38 178 ALA A N 1
ATOM 1353 C CA . ALA A 1 178 ? -3.234 12.340 13.694 1.00 96.38 178 ALA A CA 1
ATOM 1354 C C . ALA A 1 178 ? -2.695 13.732 13.316 1.00 96.38 178 ALA A C 1
ATOM 1356 O O . ALA A 1 178 ? -1.718 13.835 12.574 1.00 96.38 178 ALA A O 1
ATOM 1357 N N . GLY A 1 179 ? -3.291 14.799 13.861 1.00 93.25 179 GLY A N 1
ATOM 1358 C CA . GLY A 1 179 ? -2.847 16.175 13.614 1.00 93.25 179 GLY A CA 1
ATOM 1359 C C . GLY A 1 179 ? -1.449 16.481 14.168 1.00 93.25 179 GLY A C 1
ATOM 1360 O O . GLY A 1 179 ? -0.677 17.208 13.542 1.00 93.25 179 GLY A O 1
ATOM 1361 N N . GLU A 1 180 ? -1.088 15.909 15.318 1.00 93.00 180 GLU A N 1
ATOM 1362 C CA . GLU A 1 180 ? 0.248 16.071 15.908 1.00 93.00 180 GLU A CA 1
ATOM 1363 C C . GLU A 1 180 ? 1.338 15.373 15.096 1.00 93.00 180 GLU A C 1
ATOM 1365 O O . GLU A 1 180 ? 2.406 15.951 14.872 1.00 93.00 180 GLU A O 1
ATOM 1370 N N . ALA A 1 181 ? 1.060 14.161 14.616 1.00 87.31 181 ALA A N 1
ATOM 1371 C CA . ALA A 1 181 ? 1.979 13.408 13.772 1.00 87.31 181 ALA A CA 1
ATOM 1372 C C . ALA A 1 181 ? 2.216 14.091 12.408 1.00 87.31 181 ALA A C 1
ATOM 1374 O O . ALA A 1 181 ? 3.345 14.105 11.906 1.00 87.31 181 ALA A O 1
ATOM 1375 N N . ASP A 1 182 ? 1.184 14.720 11.838 1.00 81.69 182 ASP A N 1
ATOM 1376 C CA . ASP A 1 182 ? 1.290 15.478 10.586 1.00 81.69 182 ASP A CA 1
ATOM 1377 C C . ASP A 1 182 ? 2.114 16.770 10.778 1.00 81.69 182 ASP A C 1
ATOM 1379 O O . ASP A 1 182 ? 3.065 17.043 10.043 1.00 81.69 182 ASP A O 1
ATOM 1383 N N . GLY A 1 183 ? 1.851 17.517 11.859 1.00 68.44 183 GLY A N 1
ATOM 1384 C CA . GLY A 1 183 ? 2.586 18.741 12.209 1.00 68.44 183 GLY A CA 1
ATOM 1385 C C . GLY A 1 183 ? 4.030 18.529 12.695 1.00 68.44 183 GLY A C 1
ATOM 1386 O O . GLY A 1 183 ? 4.820 19.480 12.726 1.00 68.44 183 GLY A O 1
ATOM 1387 N N . GLY A 1 184 ? 4.391 17.303 13.087 1.00 59.03 184 GLY A N 1
ATOM 1388 C CA . GLY A 1 184 ? 5.751 16.902 13.461 1.00 59.03 184 GLY A CA 1
ATOM 1389 C C . GLY A 1 184 ? 6.646 16.545 12.270 1.00 59.03 184 GLY A C 1
ATOM 1390 O O . GLY A 1 184 ? 7.857 16.727 12.352 1.00 59.03 184 GLY A O 1
ATOM 1391 N N . SER A 1 185 ? 6.060 16.113 11.148 1.00 52.38 185 SER A N 1
ATOM 1392 C CA . SER A 1 185 ? 6.790 15.676 9.944 1.00 52.38 185 SER A CA 1
ATOM 1393 C C . SER A 1 185 ? 7.304 16.834 9.068 1.00 52.38 185 SER A C 1
ATOM 1395 O O . SER A 1 185 ? 8.027 16.608 8.098 1.00 52.38 185 SER A O 1
ATOM 1397 N N . GLY A 1 186 ? 6.932 18.076 9.403 1.00 45.00 186 GLY A N 1
ATOM 1398 C CA . GLY A 1 186 ? 7.270 19.301 8.668 1.00 45.00 186 GLY A CA 1
ATOM 1399 C C . GLY A 1 186 ? 8.316 20.215 9.324 1.00 45.00 186 GLY A C 1
ATOM 1400 O O . GLY A 1 186 ? 8.367 21.394 8.967 1.00 45.00 186 GLY A O 1
ATOM 1401 N N . ARG A 1 187 ? 9.109 19.731 10.291 1.00 35.75 187 ARG A N 1
ATOM 1402 C CA . ARG A 1 187 ? 10.178 20.505 10.952 1.00 35.75 187 ARG A CA 1
ATOM 1403 C C . ARG A 1 187 ? 11.561 19.897 10.783 1.00 35.75 187 ARG A C 1
ATOM 1405 O O . ARG A 1 187 ? 11.671 18.658 10.859 1.00 35.75 187 ARG A O 1
#

Nearest PDB structures (foldseek):
  5a7d-assembly4_D  TM=6.682E-01  e=1.987E-03  Drosophila melanogaster
  4i1a-assembly3_A  TM=7.569E-01  e=2.061E-02  Bacillus subtilis subsp. subtilis str. 168
  5a7d-assembly2_E  TM=6.377E-01  e=4.139E-03  Drosophila melanogaster
  8rte-assembly1_B  TM=6.677E-01  e=3.261E-02  Bacillus phage phi105
  7w37-assembly1_V  TM=6.892E-01  e=2.816E-01  Homo sapiens

Solvent-accessible surface area (backbone atoms only — not compar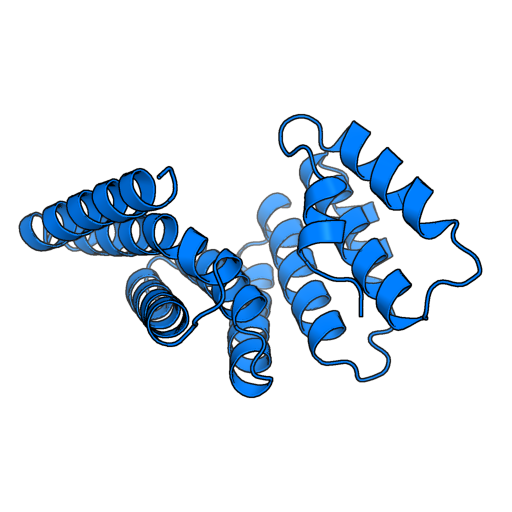able to full-atom values): 9488 Å² total; per-residue (Å²): 117,70,56,67,68,66,54,54,74,40,57,42,90,92,38,33,69,62,19,31,52,46,39,56,58,60,63,66,46,87,82,60,52,70,60,33,46,34,45,46,50,35,52,35,23,43,23,31,25,76,69,69,39,36,68,62,18,52,56,50,60,72,69,55,65,42,87,86,39,66,70,38,45,29,45,46,29,37,39,50,18,51,31,31,40,74,70,71,36,48,83,74,13,47,63,30,15,50,53,16,22,53,52,16,54,78,68,70,36,56,57,54,18,40,52,16,20,50,53,36,22,78,72,33,78,90,50,10,42,62,28,17,51,52,29,44,55,46,29,74,73,47,88,48,70,77,36,46,68,47,45,27,60,28,25,46,43,31,15,50,41,27,44,78,75,67,37,54,72,62,14,52,51,25,46,51,51,16,54,50,50,55,68,56,74,75,116

pLDDT: mean 94.69, std 8.28, range [35.75, 98.81]

Secondary structure (DSSP, 8-state):
---HHHHHTT--TT-HHHHHHHHHHHHT-TT--HHHHHHHHHHHHHHHHHTT-HHHHHHHHTT---TT-HHHHHHHHHHHHHHHHHTT-HHHHHHHHHHHHHHHHHTT-HHHHHHHHHHHHHH-TTTHHHHHHHHHHHHHH---HHHHTTHHHHHHHHHHHHHHTT-HHHHHHHHHHHHHHHHHTT-